Protein AF-A0A4U0X3N6-F1 (afdb_monomer_lite)

Radius of gyration: 25.49 Å; chains: 1; bounding box: 66×60×102 Å

pLDDT: mean 73.99, std 20.09, range [28.42, 95.12]

Structure (mmCIF, N/CA/C/O backbone):
data_AF-A0A4U0X3N6-F1
#
_entry.id   AF-A0A4U0X3N6-F1
#
loop_
_atom_site.group_PDB
_atom_site.id
_atom_site.type_symbol
_atom_site.label_atom_id
_atom_site.label_alt_id
_atom_site.label_comp_id
_atom_site.label_asym_id
_atom_site.label_entity_id
_atom_site.label_seq_id
_atom_site.pdbx_PDB_ins_code
_atom_site.Cartn_x
_atom_site.Cartn_y
_atom_site.Cartn_z
_atom_site.occupancy
_atom_site.B_iso_or_equiv
_atom_site.auth_seq_id
_atom_site.auth_comp_id
_atom_site.auth_asym_id
_atom_site.auth_atom_id
_atom_site.pdbx_PDB_model_num
ATOM 1 N N . VAL A 1 1 ? 9.187 38.771 52.326 1.00 34.91 1 VAL A N 1
ATOM 2 C CA . VAL A 1 1 ? 7.806 39.054 51.864 1.00 34.91 1 VAL A CA 1
ATOM 3 C C . VAL A 1 1 ? 7.772 38.928 50.343 1.00 34.91 1 VAL A C 1
ATOM 5 O O . VAL A 1 1 ? 8.379 39.780 49.722 1.00 34.91 1 VAL A O 1
ATOM 8 N N . ARG A 1 2 ? 7.076 37.890 49.817 1.00 32.31 2 ARG A N 1
ATOM 9 C CA . ARG A 1 2 ? 6.547 37.683 48.429 1.00 32.31 2 ARG A CA 1
ATOM 10 C C . ARG A 1 2 ? 7.574 37.675 47.269 1.00 32.31 2 ARG A C 1
ATOM 12 O O . ARG A 1 2 ? 8.427 38.536 47.241 1.00 32.31 2 ARG A O 1
ATOM 19 N N . ARG A 1 3 ? 7.551 36.842 46.219 1.00 30.27 3 ARG A N 1
ATOM 20 C CA . ARG A 1 3 ? 6.823 35.655 45.687 1.00 30.27 3 ARG A CA 1
ATOM 21 C C . ARG A 1 3 ? 7.758 35.132 44.560 1.00 30.27 3 ARG A C 1
ATOM 23 O O . ARG A 1 3 ? 8.337 35.952 43.865 1.00 30.27 3 ARG A O 1
ATOM 30 N N . ALA A 1 4 ? 8.128 33.854 44.502 1.00 39.28 4 ALA A N 1
ATOM 31 C CA . ALA A 1 4 ? 7.582 32.828 43.596 1.00 39.28 4 ALA A CA 1
ATOM 32 C C . ALA A 1 4 ? 7.191 33.284 42.167 1.00 39.28 4 ALA A C 1
ATOM 34 O O . ALA A 1 4 ? 6.158 33.926 41.995 1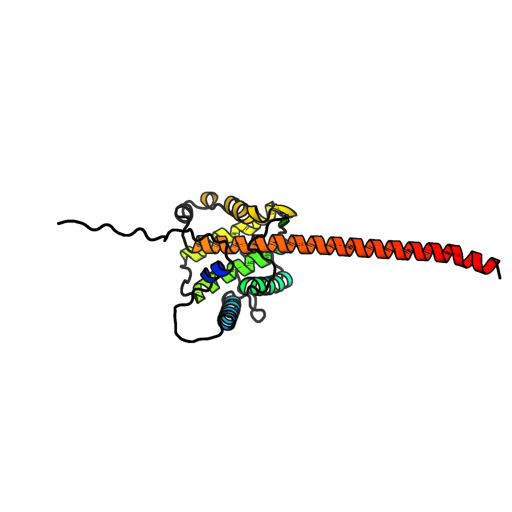.00 39.28 4 ALA A O 1
ATOM 35 N N . SER A 1 5 ? 7.968 32.828 41.179 1.00 34.88 5 SER A N 1
ATOM 36 C CA . SER A 1 5 ? 7.565 32.472 39.802 1.00 34.88 5 SER A CA 1
ATOM 37 C C . SER A 1 5 ? 8.713 31.614 39.234 1.00 34.88 5 SER A C 1
ATOM 39 O O . SER A 1 5 ? 9.813 32.129 39.059 1.00 34.88 5 SER A O 1
ATOM 41 N N . GLN A 1 6 ? 8.628 30.274 39.268 1.00 33.94 6 GLN A N 1
ATOM 42 C CA . GLN A 1 6 ? 8.038 29.422 38.211 1.00 33.94 6 GLN A CA 1
ATOM 43 C C . GLN A 1 6 ? 8.599 29.832 36.837 1.00 33.94 6 GLN A C 1
ATOM 45 O O . GLN A 1 6 ? 8.363 30.945 36.390 1.00 33.94 6 GLN A O 1
ATOM 50 N N . GLY A 1 7 ? 9.464 29.046 36.196 1.00 34.88 7 GLY A N 1
ATOM 51 C CA . GLY A 1 7 ? 9.190 27.665 35.803 1.00 34.88 7 GLY A CA 1
ATOM 52 C C . GLY A 1 7 ? 8.482 27.714 34.452 1.00 34.88 7 GLY A C 1
ATOM 53 O O . GLY A 1 7 ? 7.261 27.768 34.417 1.00 34.88 7 GLY A O 1
ATOM 54 N N . PHE A 1 8 ? 9.254 27.785 33.369 1.00 28.42 8 PHE A N 1
ATOM 55 C CA . PHE A 1 8 ? 8.771 27.506 32.020 1.00 28.42 8 PHE A CA 1
ATOM 56 C C . PHE A 1 8 ? 9.700 26.447 31.448 1.00 28.42 8 PHE A C 1
ATOM 58 O O . PHE A 1 8 ? 10.775 26.742 30.922 1.00 28.42 8 PHE A O 1
ATOM 65 N N . ASP A 1 9 ? 9.294 25.207 31.695 1.00 31.94 9 ASP A N 1
ATOM 66 C CA . ASP A 1 9 ? 9.860 24.020 31.092 1.00 31.94 9 ASP A CA 1
ATOM 67 C C . ASP A 1 9 ? 9.697 24.078 29.574 1.00 31.94 9 ASP A C 1
ATOM 69 O O . ASP A 1 9 ? 8.668 24.475 29.024 1.00 31.94 9 ASP A O 1
ATOM 73 N N . LEU A 1 10 ? 10.772 23.671 28.910 1.00 34.19 10 LEU A N 1
ATOM 74 C CA . LEU A 1 10 ? 10.862 23.382 27.489 1.00 34.19 10 LEU A CA 1
ATOM 75 C C . LEU A 1 10 ? 10.075 22.099 27.173 1.00 34.19 10 LEU A C 1
ATOM 77 O O . LEU A 1 10 ? 10.666 21.086 26.819 1.00 34.19 10 LEU A O 1
ATOM 81 N N . GLU A 1 11 ? 8.751 22.129 27.276 1.00 37.50 11 GLU A N 1
ATOM 82 C CA . GLU A 1 11 ? 7.886 21.032 26.824 1.00 37.50 11 GLU A CA 1
ATOM 83 C C . GLU A 1 11 ? 6.803 21.551 25.884 1.00 37.50 11 GLU A C 1
ATOM 85 O O . GLU A 1 11 ? 5.634 21.601 26.222 1.00 37.50 11 GLU A O 1
ATOM 90 N N . GLU A 1 12 ? 7.203 21.950 24.677 1.00 38.56 12 GLU A N 1
ATOM 91 C CA . GLU A 1 12 ? 6.303 22.009 23.518 1.00 38.56 12 GLU A CA 1
ATOM 92 C C . GLU A 1 12 ? 7.142 22.094 22.232 1.00 38.56 12 GLU A C 1
ATOM 94 O O . GLU A 1 12 ? 7.111 23.049 21.459 1.00 38.56 12 GLU A O 1
ATOM 99 N N . ARG A 1 13 ? 7.980 21.075 21.999 1.00 32.69 13 ARG A N 1
ATOM 100 C CA . ARG A 1 13 ? 8.433 20.782 20.635 1.00 32.69 13 ARG A CA 1
ATOM 101 C C . ARG A 1 13 ? 7.501 19.731 20.077 1.00 32.69 13 ARG A C 1
ATOM 103 O O . ARG A 1 13 ? 7.447 18.613 20.582 1.00 32.69 13 ARG A O 1
ATOM 110 N N . GLY A 1 14 ? 6.747 20.157 19.067 1.00 35.97 14 GLY A N 1
ATOM 111 C CA . GLY A 1 14 ? 5.786 19.346 18.350 1.00 35.97 14 GLY A CA 1
ATOM 112 C C . GLY A 1 14 ? 6.328 17.954 18.063 1.00 35.97 14 GLY A C 1
ATOM 113 O O . GLY A 1 14 ? 7.461 17.791 17.601 1.00 35.97 14 GLY A O 1
ATOM 114 N N . ARG A 1 15 ? 5.481 16.961 18.332 1.00 38.88 15 ARG A N 1
ATOM 115 C CA . ARG A 1 15 ? 5.603 15.610 17.791 1.00 38.88 15 ARG A CA 1
ATOM 116 C C . ARG A 1 15 ? 5.417 15.714 16.283 1.00 38.88 15 ARG A C 1
ATOM 118 O O . ARG A 1 15 ? 4.331 15.585 15.736 1.00 38.88 15 ARG A O 1
ATOM 125 N N . SER A 1 16 ? 6.495 16.125 15.642 1.00 36.38 16 SER A N 1
ATOM 126 C CA . SER A 1 16 ? 6.693 16.034 14.217 1.00 36.38 16 SER A CA 1
ATOM 127 C C . SER A 1 16 ? 6.787 14.548 13.905 1.00 36.38 16 SER A C 1
ATOM 129 O O . SER A 1 16 ? 7.708 13.918 14.408 1.00 36.38 16 SER A O 1
ATOM 131 N N . ASN A 1 17 ? 5.848 14.010 13.118 1.00 37.22 17 ASN A N 1
ATOM 132 C CA . ASN A 1 17 ? 5.772 12.607 12.671 1.00 37.22 17 ASN A CA 1
ATOM 133 C C . ASN A 1 17 ? 6.942 12.214 11.733 1.00 37.22 17 ASN A C 1
ATOM 135 O O . ASN A 1 17 ? 6.739 11.615 10.677 1.00 37.22 17 ASN A O 1
ATOM 139 N N . GLN A 1 18 ? 8.158 12.650 12.045 1.00 39.50 18 GLN A N 1
ATOM 140 C CA . GLN A 1 18 ? 9.319 12.691 11.157 1.00 39.50 18 GLN A CA 1
ATOM 141 C C . GLN A 1 18 ? 10.453 11.769 11.626 1.00 39.50 18 GLN A C 1
ATOM 143 O O . GLN A 1 18 ? 11.501 11.733 10.983 1.00 39.50 18 GLN A O 1
ATOM 148 N N . CYS A 1 19 ? 10.278 10.996 12.706 1.00 35.31 19 CYS A N 1
ATOM 149 C CA . CYS A 1 19 ? 11.292 10.047 13.167 1.00 35.31 19 CYS A CA 1
ATOM 150 C C . CYS A 1 19 ? 10.873 8.587 12.891 1.00 35.31 19 CYS A C 1
ATOM 152 O O . CYS A 1 19 ? 9.722 8.228 13.129 1.00 35.31 19 CYS A O 1
ATOM 154 N N . PRO A 1 20 ? 11.783 7.675 12.493 1.00 42.84 20 PRO A N 1
ATOM 155 C CA . PRO A 1 20 ? 11.516 6.228 12.492 1.00 42.84 20 PRO A CA 1
ATOM 156 C C . PRO A 1 20 ? 11.054 5.694 13.862 1.00 42.84 20 PRO A C 1
ATOM 158 O O . PRO A 1 20 ? 10.384 4.663 13.935 1.00 42.84 20 PRO A O 1
ATOM 161 N N . LEU A 1 21 ? 11.371 6.424 14.940 1.00 40.44 21 LEU A N 1
ATOM 162 C CA . LEU A 1 21 ? 10.879 6.186 16.297 1.00 40.44 21 LEU A CA 1
ATOM 163 C C . LEU A 1 21 ? 9.395 6.553 16.492 1.00 40.44 21 LEU A C 1
ATOM 165 O O . LEU A 1 21 ? 8.784 6.003 17.401 1.00 40.44 21 LEU A O 1
ATOM 169 N N . ASP A 1 22 ? 8.767 7.366 15.635 1.00 45.56 22 ASP A N 1
ATOM 170 C CA . ASP A 1 22 ? 7.319 7.657 15.697 1.00 45.56 22 ASP A CA 1
ATOM 171 C C . ASP A 1 22 ? 6.454 6.478 15.229 1.00 45.56 22 ASP A C 1
ATOM 173 O O . ASP A 1 22 ? 5.264 6.417 15.527 1.00 45.56 22 ASP A O 1
ATOM 177 N N . ARG A 1 23 ? 7.046 5.454 14.593 1.00 48.31 23 ARG A N 1
ATOM 178 C CA . ARG A 1 23 ? 6.356 4.169 14.358 1.00 48.31 23 ARG A CA 1
ATOM 179 C C . ARG A 1 23 ? 6.018 3.448 15.666 1.00 48.31 23 ARG A C 1
ATOM 181 O O . ARG A 1 23 ? 5.190 2.543 15.659 1.00 48.31 23 ARG A O 1
ATOM 188 N N . SER A 1 24 ? 6.633 3.841 16.787 1.00 47.03 24 SER A N 1
ATOM 189 C CA . SER A 1 24 ? 6.313 3.329 18.126 1.00 47.03 24 SER A CA 1
ATOM 190 C C . SER A 1 24 ? 4.888 3.647 18.582 1.00 47.03 24 SER A C 1
ATOM 192 O O . SER A 1 24 ? 4.375 2.944 19.451 1.00 47.03 24 SER A O 1
ATOM 194 N N . VAL A 1 25 ? 4.206 4.620 17.965 1.00 50.81 25 VAL A N 1
ATOM 195 C CA . VAL A 1 25 ? 2.785 4.899 18.235 1.00 50.81 25 VAL A CA 1
ATOM 196 C C . VAL A 1 25 ? 1.909 3.680 17.905 1.00 50.81 25 VAL A C 1
ATOM 198 O O . VAL A 1 25 ? 0.939 3.410 18.605 1.00 50.81 25 VAL A O 1
ATOM 201 N N . LEU A 1 26 ? 2.300 2.865 16.915 1.00 47.81 26 LEU A N 1
ATOM 202 C CA . LEU A 1 26 ? 1.640 1.589 16.593 1.00 47.81 26 LEU A CA 1
ATOM 203 C C . LEU A 1 26 ? 2.043 0.423 17.508 1.00 47.81 26 LEU A C 1
ATOM 205 O O . LEU A 1 26 ? 1.514 -0.675 17.360 1.00 47.81 26 LEU A O 1
ATOM 209 N N . PHE A 1 27 ? 3.016 0.621 18.395 1.00 51.75 27 PHE A N 1
ATOM 210 C CA . PHE A 1 27 ? 3.617 -0.423 19.230 1.00 51.75 27 PHE A CA 1
ATOM 211 C C . PHE A 1 27 ? 3.780 0.031 20.684 1.00 51.75 27 PHE A C 1
ATOM 213 O O . PHE A 1 27 ? 4.684 -0.436 21.381 1.00 51.75 27 PHE A O 1
ATOM 220 N N . SER A 1 28 ? 2.962 0.984 21.133 1.00 44.94 28 SER A N 1
ATOM 221 C CA . SER A 1 28 ? 3.024 1.493 22.500 1.00 44.94 28 SER A CA 1
ATOM 222 C C . SER A 1 28 ? 2.465 0.426 23.440 1.00 44.94 28 SER A C 1
ATOM 224 O O . SER A 1 28 ? 1.275 0.397 23.728 1.00 44.94 28 SER A O 1
ATOM 226 N N . LEU A 1 29 ? 3.332 -0.493 23.864 1.00 41.56 29 LEU A N 1
ATOM 227 C CA . LEU A 1 29 ? 3.013 -1.521 24.848 1.00 41.56 29 LEU A CA 1
ATOM 228 C C . LEU A 1 29 ? 2.823 -0.883 26.233 1.00 41.56 29 LEU A C 1
ATOM 230 O O . LEU A 1 29 ? 3.582 0.029 26.580 1.00 41.56 29 LEU A O 1
ATOM 234 N N . PRO A 1 30 ? 1.887 -1.375 27.064 1.00 39.38 30 PRO A N 1
ATOM 235 C CA . PRO A 1 30 ? 1.869 -1.027 28.474 1.00 39.38 30 PRO A CA 1
ATOM 236 C C . PRO A 1 30 ? 3.159 -1.519 29.135 1.00 39.38 30 PRO A C 1
ATOM 238 O O . PRO A 1 30 ? 3.622 -2.639 28.909 1.00 39.38 30 PRO A O 1
ATOM 241 N N . THR A 1 31 ? 3.748 -0.645 29.944 1.00 42.19 31 THR A N 1
ATOM 242 C CA . THR A 1 31 ? 4.978 -0.856 30.708 1.00 42.19 31 THR A CA 1
ATOM 243 C C . THR A 1 31 ? 4.811 -2.053 31.649 1.00 42.19 31 THR A C 1
ATOM 245 O O . THR A 1 31 ? 4.304 -1.910 32.758 1.00 42.19 31 THR A O 1
ATOM 248 N N . ALA A 1 32 ? 5.207 -3.245 31.208 1.00 37.84 32 ALA A N 1
ATOM 249 C CA . ALA A 1 32 ? 5.238 -4.441 32.040 1.00 37.84 32 ALA A CA 1
ATOM 250 C C . ALA A 1 32 ? 6.587 -5.156 31.900 1.00 37.84 32 ALA A C 1
ATOM 252 O O . ALA A 1 32 ? 7.158 -5.291 30.818 1.00 37.84 32 ALA A O 1
ATOM 253 N N . GLU A 1 33 ? 7.103 -5.548 33.056 1.00 40.66 33 GLU A N 1
ATOM 254 C CA . GLU A 1 33 ? 8.475 -5.924 33.370 1.00 40.66 33 GLU A CA 1
ATOM 255 C C . GLU A 1 33 ? 8.937 -7.216 32.668 1.00 40.66 33 GLU A C 1
ATOM 257 O O . GLU A 1 33 ? 8.539 -8.309 33.053 1.00 40.66 33 GLU A O 1
ATOM 262 N N . ALA A 1 34 ? 9.823 -7.105 31.671 1.00 40.00 34 ALA A N 1
ATOM 263 C CA . ALA A 1 34 ? 10.865 -8.091 31.329 1.00 40.00 34 ALA A CA 1
ATOM 264 C C . ALA A 1 34 ? 11.743 -7.553 30.177 1.00 40.00 34 ALA A C 1
ATOM 266 O O . ALA A 1 34 ? 11.203 -6.963 29.240 1.00 40.00 34 ALA A O 1
ATOM 267 N N . PRO A 1 35 ? 13.073 -7.792 30.152 1.00 42.19 35 PRO A N 1
ATOM 268 C CA . PRO A 1 35 ? 13.910 -7.432 29.012 1.00 42.19 35 PRO A CA 1
ATOM 269 C C . PRO A 1 35 ? 13.762 -8.504 27.920 1.00 42.19 35 PRO A C 1
ATOM 271 O O . PRO A 1 35 ? 14.674 -9.284 27.649 1.00 42.19 35 PRO A O 1
ATOM 274 N N . LEU A 1 36 ? 12.582 -8.591 27.307 1.00 41.97 36 LEU A N 1
ATOM 275 C CA . LEU A 1 36 ? 12.421 -9.302 26.043 1.00 41.97 36 LEU A CA 1
ATOM 276 C C . LEU A 1 36 ? 12.986 -8.412 24.936 1.00 41.97 36 LEU A C 1
ATOM 278 O O . LEU A 1 36 ? 12.713 -7.214 24.912 1.00 41.97 36 LEU A O 1
ATOM 282 N N . ASN A 1 37 ? 13.794 -8.988 24.036 1.00 49.78 37 ASN A N 1
ATOM 283 C CA . ASN A 1 37 ? 14.332 -8.262 22.885 1.00 49.78 37 ASN A CA 1
ATOM 284 C C . ASN A 1 37 ? 13.161 -7.556 22.161 1.00 49.78 37 ASN A C 1
ATOM 286 O O . ASN A 1 37 ? 12.277 -8.258 21.654 1.00 49.78 37 ASN A O 1
ATOM 290 N N . PRO A 1 38 ? 13.130 -6.209 22.118 1.00 57.59 38 PRO A N 1
ATOM 291 C CA . PRO A 1 38 ? 11.983 -5.442 21.630 1.00 57.59 38 PRO A CA 1
ATOM 292 C C . PRO A 1 38 ? 11.608 -5.796 20.184 1.00 57.59 38 PRO A C 1
ATOM 294 O O . PRO A 1 38 ? 10.443 -5.698 19.797 1.00 57.59 38 PRO A O 1
ATOM 297 N N . GLU A 1 39 ? 12.566 -6.291 19.397 1.00 56.97 39 GLU A N 1
ATOM 298 C CA . GLU A 1 39 ? 12.343 -6.755 18.028 1.00 56.97 39 GLU A CA 1
ATOM 299 C C . GLU A 1 39 ? 11.550 -8.064 17.959 1.00 56.97 39 GLU A C 1
ATOM 301 O O . GLU A 1 39 ? 10.669 -8.201 17.111 1.00 56.97 39 GLU A O 1
ATOM 306 N N . ARG A 1 40 ? 11.791 -9.010 18.881 1.00 59.69 40 ARG A N 1
ATOM 307 C CA . ARG A 1 40 ? 11.019 -10.265 18.942 1.00 59.69 40 ARG A CA 1
ATOM 308 C C . ARG A 1 40 ? 9.569 -10.000 19.332 1.00 59.69 40 ARG A C 1
ATOM 310 O O . ARG A 1 40 ? 8.670 -10.632 18.780 1.00 59.69 40 ARG A O 1
ATOM 317 N N . THR A 1 41 ? 9.339 -9.041 20.228 1.00 74.25 41 THR A N 1
ATOM 318 C CA . THR A 1 41 ? 7.989 -8.616 20.618 1.00 74.25 41 THR A CA 1
ATOM 319 C C . THR A 1 41 ? 7.269 -7.940 19.450 1.00 74.25 41 THR A C 1
ATOM 321 O O . THR A 1 41 ? 6.137 -8.303 19.139 1.00 74.25 41 THR A O 1
ATOM 324 N N . ARG A 1 42 ? 7.945 -7.040 18.718 1.00 76.81 42 ARG A N 1
ATOM 325 C CA . ARG A 1 42 ? 7.388 -6.401 17.512 1.00 76.81 42 ARG A CA 1
ATOM 326 C C . ARG A 1 42 ? 7.044 -7.421 16.426 1.00 76.81 42 ARG A C 1
ATOM 328 O O . ARG A 1 42 ? 5.960 -7.364 15.853 1.00 76.81 42 ARG A O 1
ATOM 335 N N . GLN A 1 43 ? 7.935 -8.375 16.163 1.00 84.69 43 GLN A N 1
ATOM 336 C CA . GLN A 1 43 ? 7.700 -9.416 15.165 1.00 84.69 43 GLN A CA 1
ATOM 337 C C . GLN A 1 43 ? 6.495 -10.291 15.510 1.00 84.69 43 GLN A C 1
ATOM 339 O O . GLN A 1 43 ? 5.671 -10.566 14.636 1.00 84.69 43 GLN A O 1
ATOM 344 N N . ALA A 1 44 ? 6.365 -10.693 16.776 1.00 86.38 44 ALA A N 1
ATOM 345 C CA . ALA A 1 44 ? 5.215 -11.460 17.240 1.00 86.38 44 ALA A CA 1
ATOM 346 C C . ALA A 1 44 ? 3.900 -10.678 17.077 1.00 86.38 44 ALA A C 1
ATOM 348 O O . ALA A 1 44 ? 2.929 -11.242 16.576 1.00 86.38 44 ALA A O 1
ATOM 349 N N . LEU A 1 45 ? 3.888 -9.382 17.416 1.00 86.31 45 LEU A N 1
ATOM 350 C CA . LEU A 1 45 ? 2.719 -8.510 17.252 1.00 86.31 45 LEU A CA 1
ATOM 351 C C . LEU A 1 45 ? 2.303 -8.365 15.787 1.00 86.31 45 LEU A C 1
ATOM 353 O O . LEU A 1 45 ? 1.129 -8.527 15.471 1.00 86.31 45 LEU A O 1
ATOM 357 N N . VAL A 1 46 ? 3.252 -8.117 14.878 1.00 89.19 46 VAL A N 1
ATOM 358 C CA . VAL A 1 46 ? 2.956 -7.987 13.440 1.00 89.19 46 VAL A CA 1
ATOM 359 C C . VAL A 1 46 ? 2.389 -9.292 12.880 1.00 89.19 46 VAL A C 1
ATOM 361 O O . VAL A 1 46 ? 1.384 -9.274 12.172 1.00 89.19 46 VAL A O 1
ATOM 364 N N . LEU A 1 47 ? 2.985 -10.439 13.222 1.00 90.81 47 LEU A N 1
ATOM 365 C CA . LEU A 1 47 ? 2.481 -11.746 12.786 1.00 90.81 47 LEU A CA 1
ATOM 366 C C . LEU A 1 47 ? 1.094 -12.054 13.357 1.00 90.81 47 LEU A C 1
ATOM 368 O O . LEU A 1 47 ? 0.257 -12.629 12.659 1.00 90.81 47 LEU A O 1
ATOM 372 N N . GLN A 1 48 ? 0.839 -11.666 14.606 1.00 90.38 48 GLN A N 1
ATOM 373 C CA . GLN A 1 48 ? -0.476 -11.820 15.211 1.00 90.38 48 GLN A CA 1
ATOM 374 C C . GLN A 1 48 ? -1.510 -10.926 14.523 1.00 90.38 48 GLN A C 1
ATOM 376 O O . GLN A 1 48 ? -2.564 -11.421 14.141 1.00 90.38 48 GLN A O 1
ATOM 381 N N . ALA A 1 49 ? -1.174 -9.663 14.254 1.00 91.44 49 ALA A N 1
ATOM 382 C CA . ALA A 1 49 ? -2.046 -8.742 13.533 1.00 91.44 49 ALA A CA 1
ATOM 383 C C . ALA A 1 49 ? -2.385 -9.243 12.123 1.00 91.44 49 ALA A C 1
ATOM 385 O O . ALA A 1 49 ? -3.531 -9.138 11.702 1.00 91.44 49 ALA A O 1
ATOM 386 N N . ILE A 1 50 ? -1.422 -9.833 11.401 1.00 92.12 50 ILE A N 1
ATOM 387 C CA . ILE A 1 50 ? -1.658 -10.453 10.083 1.00 92.12 50 ILE A CA 1
ATOM 388 C C . ILE A 1 50 ? -2.696 -11.577 10.183 1.00 92.12 50 ILE A C 1
ATOM 390 O O . ILE A 1 50 ? -3.578 -11.679 9.327 1.00 92.12 50 ILE A O 1
ATOM 394 N N . ARG A 1 51 ? -2.619 -12.409 11.228 1.00 91.06 51 ARG A N 1
ATOM 395 C CA . ARG A 1 51 ? -3.611 -13.464 11.476 1.00 91.06 51 ARG A CA 1
ATOM 396 C C . ARG A 1 51 ? -4.976 -12.890 11.839 1.00 91.06 51 ARG A C 1
ATOM 398 O O . ARG A 1 51 ? -5.962 -13.292 11.231 1.00 91.06 51 ARG A O 1
ATOM 405 N N . ASP A 1 52 ? -5.028 -11.930 12.757 1.00 90.44 52 ASP A N 1
ATOM 406 C CA . ASP A 1 52 ? -6.281 -11.319 13.222 1.00 90.44 52 ASP A CA 1
ATOM 407 C C . ASP A 1 52 ? -6.975 -10.507 12.116 1.00 90.44 52 ASP A C 1
ATOM 409 O O . ASP A 1 52 ? -8.202 -10.449 12.053 1.00 90.44 52 ASP A O 1
ATOM 413 N N . ALA A 1 53 ? -6.197 -9.946 11.187 1.00 90.75 53 ALA A N 1
ATOM 414 C CA . ALA A 1 53 ? -6.682 -9.291 9.976 1.00 90.75 53 ALA A CA 1
ATOM 415 C C . ALA A 1 53 ? -7.175 -10.275 8.894 1.00 90.75 53 ALA A C 1
ATOM 417 O O . ALA A 1 53 ? -7.653 -9.839 7.847 1.00 90.75 53 ALA A O 1
ATOM 418 N N . GLY A 1 54 ? -7.038 -11.592 9.099 1.00 90.19 54 GLY A N 1
ATOM 419 C CA . GLY A 1 54 ? -7.426 -12.612 8.119 1.00 90.19 54 GLY A CA 1
ATOM 420 C C . GLY A 1 54 ? -6.550 -12.628 6.861 1.00 90.19 54 GLY A C 1
ATOM 421 O O . GLY A 1 54 ? -7.004 -13.070 5.805 1.00 90.19 54 GLY A O 1
ATOM 422 N N . LEU A 1 55 ? -5.315 -12.121 6.963 1.00 90.31 55 LEU A N 1
ATOM 423 C CA . LEU A 1 55 ? -4.341 -12.002 5.869 1.00 90.31 55 LEU A CA 1
ATOM 424 C C . LEU A 1 55 ? -3.310 -13.140 5.855 1.00 90.31 55 LEU A C 1
ATOM 426 O O . LEU A 1 55 ? -2.426 -13.167 4.998 1.00 90.31 55 LEU A O 1
ATOM 430 N N . ALA A 1 56 ? -3.386 -14.058 6.816 1.00 83.06 56 ALA A N 1
ATOM 431 C CA . ALA A 1 56 ? -2.462 -15.174 6.912 1.00 83.06 56 ALA A CA 1
ATOM 432 C C . ALA A 1 56 ? -2.662 -16.175 5.763 1.00 83.06 56 ALA A C 1
ATOM 434 O O . ALA A 1 56 ? -3.785 -16.506 5.390 1.00 83.06 56 ALA A O 1
ATOM 435 N N . PHE A 1 57 ? -1.549 -16.670 5.216 1.00 70.44 57 PHE A N 1
ATOM 436 C CA . PHE A 1 57 ? -1.525 -17.582 4.065 1.00 70.44 57 PHE A CA 1
ATOM 437 C C . PHE A 1 57 ? -2.273 -18.901 4.289 1.00 70.44 57 PHE A C 1
ATOM 439 O O . PHE A 1 57 ? -2.715 -19.529 3.330 1.00 70.44 57 PHE A O 1
ATOM 446 N N . ASP A 1 58 ? -2.375 -19.334 5.541 1.00 66.25 58 ASP A N 1
ATOM 447 C CA . ASP A 1 58 ? -3.023 -20.570 5.966 1.00 66.25 58 ASP A CA 1
ATOM 448 C C . ASP A 1 58 ? -4.532 -20.411 6.209 1.00 66.25 58 ASP A C 1
ATOM 450 O O . ASP A 1 58 ? -5.209 -21.396 6.507 1.00 66.25 58 ASP A O 1
ATOM 454 N N . GLN A 1 59 ? -5.082 -19.202 6.049 1.00 60.16 59 GLN A N 1
ATOM 455 C CA . GLN A 1 59 ? -6.508 -18.939 6.201 1.00 60.16 59 GLN A CA 1
ATOM 456 C C . GLN A 1 59 ? -7.135 -18.509 4.868 1.00 60.16 59 GLN A C 1
ATOM 458 O O . GLN A 1 59 ? -6.574 -17.683 4.147 1.00 60.16 59 GLN A O 1
ATOM 463 N N . PRO A 1 60 ? -8.324 -19.030 4.512 1.00 55.34 60 PRO A N 1
ATOM 464 C CA . PRO A 1 60 ? -9.065 -18.504 3.373 1.00 55.34 60 PRO A CA 1
ATOM 465 C C . PRO A 1 60 ? -9.382 -17.027 3.643 1.00 55.34 60 PRO A C 1
ATOM 467 O O . PRO A 1 60 ? -9.921 -16.717 4.702 1.00 55.34 60 PRO A O 1
ATOM 470 N N . GLY A 1 61 ? -9.018 -16.134 2.715 1.00 61.25 61 GLY A N 1
ATOM 471 C CA . GLY A 1 61 ? -9.035 -14.676 2.891 1.00 61.25 61 GLY A CA 1
ATOM 472 C C . GLY A 1 61 ? -10.344 -14.130 3.469 1.00 61.25 61 GLY A C 1
ATOM 473 O O . GLY A 1 61 ? -11.312 -13.917 2.743 1.00 61.25 61 GLY A O 1
ATOM 474 N N . ARG A 1 62 ? -10.356 -13.884 4.783 1.00 78.19 62 ARG A N 1
ATOM 475 C CA . ARG A 1 62 ? -11.472 -13.294 5.548 1.00 78.19 62 ARG A CA 1
ATOM 476 C C . ARG A 1 62 ? -11.276 -11.792 5.766 1.00 78.19 62 ARG A C 1
ATOM 478 O O . ARG A 1 62 ? -11.710 -11.249 6.777 1.00 78.19 62 ARG A O 1
ATOM 485 N N . TYR A 1 63 ? -10.591 -11.135 4.842 1.00 88.69 63 TYR A N 1
ATOM 486 C CA . TYR A 1 63 ? -10.348 -9.700 4.894 1.00 88.69 63 TYR A CA 1
ATOM 487 C C . TYR A 1 63 ? -11.390 -8.950 4.061 1.00 88.69 63 TYR A C 1
ATOM 489 O O . TYR A 1 63 ? -11.978 -9.497 3.125 1.00 88.69 63 TYR A O 1
ATOM 497 N N . ASP A 1 64 ? -11.618 -7.681 4.387 1.00 91.69 64 ASP A N 1
ATOM 498 C CA . ASP A 1 64 ? -12.456 -6.818 3.561 1.00 91.69 64 ASP A CA 1
ATOM 499 C C . ASP A 1 64 ? -11.658 -6.302 2.363 1.00 91.69 64 ASP A C 1
ATOM 501 O O . ASP A 1 64 ? -10.559 -5.775 2.527 1.00 91.69 64 ASP A O 1
ATOM 505 N N . ALA A 1 65 ? -12.211 -6.450 1.160 1.00 91.19 65 ALA A N 1
ATOM 506 C CA . ALA A 1 65 ? -11.610 -5.942 -0.066 1.00 91.19 65 ALA A CA 1
ATOM 507 C C . ALA A 1 65 ? -11.861 -4.441 -0.278 1.00 91.19 65 ALA A C 1
ATOM 509 O O . ALA A 1 65 ? -11.215 -3.855 -1.138 1.00 91.19 65 ALA A O 1
ATOM 510 N N . PHE A 1 66 ? -12.790 -3.814 0.455 1.00 92.25 66 PHE A N 1
ATOM 511 C CA . PHE A 1 66 ? -13.119 -2.383 0.356 1.00 92.25 66 PHE A CA 1
ATOM 512 C C . PHE A 1 66 ? -13.434 -1.899 -1.072 1.00 92.25 66 PHE A C 1
ATOM 514 O O . PHE A 1 66 ? -13.130 -0.767 -1.438 1.00 92.25 66 PHE A O 1
ATOM 521 N N . GLY A 1 67 ? -14.021 -2.768 -1.900 1.00 90.12 67 GLY A N 1
ATOM 522 C CA . GLY A 1 67 ? -14.347 -2.456 -3.296 1.00 90.12 67 GLY A CA 1
ATOM 523 C C . GLY A 1 67 ? -13.164 -2.517 -4.271 1.00 90.12 67 GLY A C 1
ATOM 524 O O . GLY A 1 67 ? -13.330 -2.151 -5.430 1.00 90.12 67 GLY A O 1
ATOM 525 N N . PHE A 1 68 ? -11.986 -2.981 -3.843 1.00 91.81 68 PHE A N 1
ATOM 526 C CA . PHE A 1 68 ? -10.868 -3.258 -4.744 1.00 91.81 68 PHE A CA 1
ATOM 527 C C . PHE A 1 68 ? -11.014 -4.608 -5.446 1.00 91.81 68 PHE A C 1
ATOM 529 O O . PHE A 1 68 ? -11.420 -5.606 -4.846 1.00 91.81 68 PHE A O 1
ATOM 536 N N . GLU A 1 69 ? -10.567 -4.661 -6.698 1.00 90.44 69 GLU A N 1
ATOM 537 C CA . GLU A 1 69 ? -10.314 -5.917 -7.399 1.00 90.44 69 GLU A CA 1
ATOM 538 C C . GLU A 1 69 ? -8.908 -6.424 -7.061 1.00 90.44 69 GLU A C 1
ATOM 540 O O . GLU A 1 69 ? -7.913 -5.713 -7.217 1.00 90.44 69 GLU A O 1
ATOM 545 N N . LEU A 1 70 ? -8.817 -7.659 -6.563 1.00 89.75 70 LEU A N 1
ATOM 546 C CA . LEU A 1 70 ? -7.590 -8.196 -5.981 1.00 89.75 70 LEU A CA 1
ATOM 547 C C . LEU A 1 70 ? -7.236 -9.550 -6.577 1.00 89.75 70 LEU A C 1
ATOM 549 O O . LEU A 1 70 ? -8.092 -10.391 -6.837 1.00 89.75 70 LEU A O 1
ATOM 553 N N . THR A 1 71 ? -5.935 -9.787 -6.712 1.00 87.75 71 THR A N 1
ATOM 554 C CA . THR A 1 71 ? -5.399 -11.104 -7.056 1.00 87.75 71 THR A CA 1
ATOM 555 C C . THR A 1 71 ? -4.741 -11.725 -5.832 1.00 87.75 71 THR A C 1
ATOM 557 O O . THR A 1 71 ? -4.087 -11.032 -5.048 1.00 87.75 71 THR A O 1
ATOM 560 N N . THR A 1 72 ? -4.844 -13.047 -5.686 1.00 85.88 72 THR A N 1
ATOM 561 C CA . THR A 1 72 ? -4.193 -13.786 -4.591 1.00 85.88 72 THR A CA 1
ATOM 562 C C . THR A 1 72 ? -2.682 -13.552 -4.575 1.00 85.88 72 THR A C 1
ATOM 564 O O . THR A 1 72 ? -2.098 -13.317 -3.521 1.00 85.88 72 THR A O 1
ATOM 567 N N . ALA A 1 73 ? -2.047 -13.541 -5.752 1.00 86.56 73 ALA A N 1
ATOM 568 C CA . ALA A 1 73 ? -0.617 -13.270 -5.879 1.00 86.56 73 ALA A CA 1
ATOM 569 C C . ALA A 1 73 ? -0.251 -11.829 -5.477 1.00 86.56 73 ALA A C 1
ATOM 571 O O . ALA A 1 73 ? 0.783 -11.612 -4.843 1.00 86.56 73 ALA A O 1
ATOM 572 N N . GLY A 1 74 ? -1.092 -10.847 -5.822 1.00 88.25 74 GLY A N 1
ATOM 573 C CA . GLY A 1 74 ? -0.915 -9.457 -5.403 1.00 88.25 74 GLY A CA 1
ATOM 574 C C . GLY A 1 74 ? -1.000 -9.306 -3.886 1.00 88.25 74 GLY A C 1
ATOM 575 O O . GLY A 1 74 ? -0.122 -8.690 -3.289 1.00 88.25 74 GLY A O 1
ATOM 576 N N . MET A 1 75 ? -1.996 -9.938 -3.261 1.00 91.38 75 MET A N 1
ATOM 577 C CA . MET A 1 75 ? -2.167 -9.935 -1.804 1.00 91.38 75 MET A CA 1
ATOM 578 C C . MET A 1 75 ? -1.011 -10.620 -1.078 1.00 91.38 75 MET A C 1
ATOM 580 O O . MET A 1 75 ? -0.465 -10.048 -0.142 1.00 91.38 75 MET A O 1
ATOM 584 N N . ALA A 1 76 ? -0.569 -11.789 -1.547 1.00 88.88 76 ALA A N 1
ATOM 585 C CA . ALA A 1 76 ? 0.583 -12.495 -0.985 1.00 88.88 76 ALA A CA 1
ATOM 586 C C . ALA A 1 76 ? 1.844 -11.614 -0.937 1.00 88.88 76 ALA A C 1
ATOM 588 O O . ALA A 1 76 ? 2.531 -11.541 0.082 1.00 88.88 76 ALA A O 1
ATOM 589 N N . ARG A 1 77 ? 2.129 -10.907 -2.039 1.00 88.88 77 ARG A N 1
ATOM 590 C CA . ARG A 1 77 ? 3.257 -9.967 -2.118 1.00 88.88 77 ARG A CA 1
ATOM 591 C C . ARG A 1 77 ? 3.043 -8.749 -1.227 1.00 88.88 77 ARG A C 1
ATOM 593 O O . ARG A 1 77 ? 3.985 -8.314 -0.576 1.00 88.88 77 ARG A O 1
ATOM 600 N N . ALA A 1 78 ? 1.824 -8.215 -1.19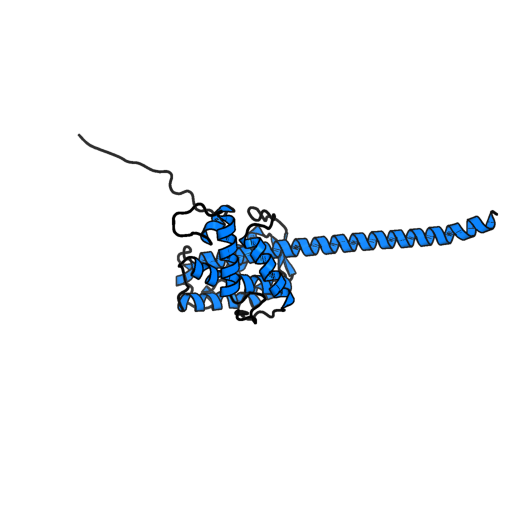0 1.00 91.38 78 ALA A N 1
ATOM 601 C CA . ALA A 1 78 ? 1.488 -7.067 -0.361 1.00 91.38 78 ALA A CA 1
ATOM 602 C C . ALA A 1 78 ? 1.663 -7.362 1.132 1.00 91.38 78 ALA A C 1
ATOM 604 O O . ALA A 1 78 ? 2.284 -6.566 1.824 1.00 91.38 78 ALA A O 1
ATOM 605 N N . VAL A 1 79 ? 1.195 -8.514 1.622 1.00 91.50 79 VAL A N 1
ATOM 606 C CA . VAL A 1 79 ? 1.342 -8.908 3.034 1.00 91.50 79 VAL A CA 1
ATOM 607 C C . VAL A 1 79 ? 2.816 -9.024 3.420 1.00 91.50 79 VAL A C 1
ATOM 609 O O . VAL A 1 79 ? 3.219 -8.464 4.436 1.00 91.50 79 VAL A O 1
ATOM 612 N N . LEU A 1 80 ? 3.638 -9.677 2.590 1.00 88.75 80 LEU A N 1
ATOM 613 C CA . LEU A 1 80 ? 5.079 -9.787 2.839 1.00 88.75 80 LEU A CA 1
ATOM 614 C C . LEU A 1 80 ? 5.763 -8.411 2.856 1.00 88.75 80 LEU A C 1
ATOM 616 O O . LEU A 1 80 ? 6.552 -8.116 3.749 1.00 88.75 80 LEU A O 1
ATOM 620 N N . ASN A 1 81 ? 5.430 -7.558 1.889 1.00 86.75 81 ASN A N 1
ATOM 621 C CA . ASN A 1 81 ? 5.996 -6.219 1.770 1.00 86.75 81 ASN A CA 1
ATOM 622 C C . ASN A 1 81 ? 5.597 -5.322 2.957 1.00 86.75 81 ASN A C 1
ATOM 624 O O . ASN A 1 81 ? 6.434 -4.620 3.512 1.00 86.75 81 ASN A O 1
ATOM 628 N N . LEU A 1 82 ? 4.349 -5.400 3.423 1.00 88.44 82 LEU A N 1
ATOM 629 C CA . LEU A 1 82 ? 3.912 -4.678 4.620 1.00 88.44 82 LEU A CA 1
ATOM 630 C C . LEU A 1 82 ? 4.533 -5.230 5.901 1.00 88.44 82 LEU A C 1
ATOM 632 O O . LEU A 1 82 ? 4.842 -4.462 6.807 1.00 88.44 82 LEU A O 1
ATOM 636 N N . GLN A 1 83 ? 4.751 -6.543 5.985 1.00 89.31 83 GLN A N 1
ATOM 637 C CA . GLN A 1 83 ? 5.495 -7.127 7.094 1.00 89.31 83 GLN A CA 1
ATOM 638 C C . GLN A 1 83 ? 6.916 -6.545 7.152 1.00 89.31 83 GLN A C 1
ATOM 640 O O . GLN A 1 83 ? 7.358 -6.144 8.225 1.00 89.31 83 GLN A O 1
ATOM 645 N N . GLN A 1 84 ? 7.611 -6.438 6.014 1.00 85.19 84 GLN A N 1
ATOM 646 C CA . GLN A 1 84 ? 8.938 -5.812 5.940 1.00 85.19 84 GLN A CA 1
ATOM 647 C C . GLN A 1 84 ? 8.898 -4.338 6.366 1.00 85.19 84 GLN A C 1
ATOM 649 O O . GLN A 1 84 ? 9.687 -3.929 7.222 1.00 85.19 84 GLN A O 1
ATOM 654 N N . TYR A 1 85 ? 7.917 -3.580 5.868 1.00 83.19 85 TYR A N 1
ATOM 655 C CA . TYR A 1 85 ? 7.693 -2.186 6.250 1.00 83.19 85 TYR A CA 1
ATOM 656 C C . TYR A 1 85 ? 7.487 -2.012 7.764 1.00 83.19 85 TYR A C 1
ATOM 658 O O . TYR A 1 85 ? 8.159 -1.196 8.400 1.00 83.19 85 TYR A O 1
ATOM 666 N N . LEU A 1 86 ? 6.579 -2.794 8.360 1.00 83.69 86 LEU A N 1
ATOM 667 C CA . LEU A 1 86 ? 6.217 -2.699 9.780 1.00 83.69 86 LEU A CA 1
ATOM 668 C C . LEU A 1 86 ? 7.355 -3.132 10.708 1.00 83.69 86 LEU A C 1
ATOM 670 O O . LEU A 1 86 ? 7.491 -2.598 11.809 1.00 83.69 86 LEU A O 1
ATOM 674 N N . LEU A 1 87 ? 8.186 -4.077 10.269 1.00 82.56 87 LEU A N 1
ATOM 675 C CA . LEU A 1 87 ? 9.377 -4.496 11.006 1.00 82.56 87 LEU A CA 1
ATOM 676 C C . LEU A 1 87 ? 10.557 -3.532 10.829 1.00 82.56 87 LEU A C 1
ATOM 678 O O . LEU A 1 87 ? 11.539 -3.662 11.554 1.00 82.56 87 LEU A O 1
ATOM 682 N N . GLY A 1 88 ? 10.453 -2.554 9.923 1.00 73.06 88 GLY A N 1
ATOM 683 C CA . GLY A 1 88 ? 11.549 -1.638 9.604 1.00 73.06 88 GLY A CA 1
ATOM 684 C C . GLY A 1 88 ? 12.705 -2.328 8.880 1.00 73.06 88 GLY A C 1
ATOM 685 O O . GLY A 1 88 ? 13.838 -1.884 9.001 1.00 73.06 88 GLY A O 1
ATOM 686 N N . LEU A 1 89 ? 12.423 -3.425 8.170 1.00 66.94 89 LEU A N 1
ATOM 687 C CA . LEU A 1 89 ? 13.418 -4.205 7.427 1.00 66.94 89 LEU A CA 1
ATOM 688 C C . LEU A 1 89 ? 13.680 -3.654 6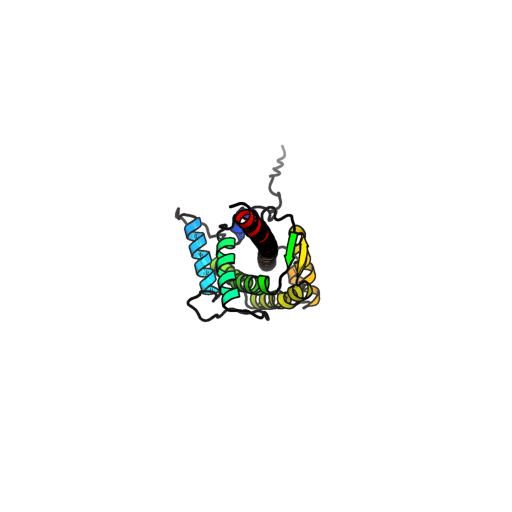.024 1.00 66.94 89 LEU A C 1
ATOM 690 O O . LEU A 1 89 ? 14.634 -4.073 5.377 1.00 66.94 89 LEU A O 1
ATOM 694 N N . ASP A 1 90 ? 12.836 -2.742 5.545 1.00 60.09 90 ASP A N 1
ATOM 695 C CA . ASP A 1 90 ? 13.108 -2.014 4.315 1.00 60.09 90 ASP A CA 1
ATOM 696 C C . ASP A 1 90 ? 14.053 -0.840 4.596 1.00 60.09 90 ASP A C 1
ATOM 698 O O . ASP A 1 90 ? 13.679 0.130 5.252 1.00 60.09 90 ASP A O 1
ATOM 702 N N . GLU A 1 91 ? 15.262 -0.920 4.032 1.00 48.91 91 GLU A N 1
ATOM 703 C CA . GLU A 1 91 ? 16.305 0.124 4.023 1.00 48.91 91 GLU A CA 1
ATOM 704 C C . GLU A 1 91 ? 15.931 1.351 3.173 1.00 48.91 91 GLU A C 1
ATOM 706 O O . GLU A 1 91 ? 16.745 2.253 2.974 1.00 48.91 91 GLU A O 1
ATOM 711 N N . THR A 1 92 ? 14.704 1.416 2.642 1.00 51.97 92 THR A N 1
ATOM 712 C CA . THR A 1 92 ? 14.222 2.681 2.090 1.00 51.97 92 THR A CA 1
ATOM 713 C C . THR A 1 92 ? 14.047 3.635 3.265 1.00 51.97 92 THR A C 1
ATOM 715 O O . THR A 1 92 ? 13.075 3.544 4.012 1.00 51.97 92 THR A O 1
ATOM 718 N N . ASP A 1 93 ? 15.018 4.531 3.452 1.00 45.06 93 ASP A N 1
ATOM 719 C CA . ASP A 1 93 ? 14.980 5.648 4.398 1.00 45.06 93 ASP A CA 1
ATOM 720 C C . ASP A 1 93 ? 13.815 6.592 4.039 1.00 45.06 93 ASP A C 1
ATOM 722 O O . ASP A 1 93 ? 13.960 7.664 3.455 1.00 45.06 93 ASP A O 1
ATOM 726 N N . ILE A 1 94 ? 12.595 6.177 4.380 1.00 48.03 94 ILE A N 1
ATOM 727 C CA . ILE A 1 94 ? 11.345 6.903 4.105 1.00 48.03 94 ILE A CA 1
ATOM 728 C C . ILE A 1 94 ? 11.251 8.178 4.940 1.00 48.03 94 ILE A C 1
ATOM 730 O O . ILE A 1 94 ? 10.445 9.053 4.631 1.00 48.03 94 ILE A O 1
ATOM 734 N N . ALA A 1 95 ? 12.107 8.322 5.958 1.00 42.78 95 ALA A N 1
ATOM 735 C CA . ALA A 1 95 ? 12.246 9.560 6.717 1.00 42.78 95 ALA A CA 1
ATOM 736 C C . ALA A 1 95 ? 12.546 10.769 5.804 1.00 42.78 95 ALA A C 1
ATOM 738 O O . ALA A 1 95 ? 12.269 11.901 6.193 1.00 42.78 95 ALA A O 1
ATOM 739 N N . GLN A 1 96 ? 13.036 10.537 4.577 1.00 44.19 96 GLN A N 1
ATOM 740 C CA . GLN A 1 96 ? 13.160 11.540 3.520 1.00 44.19 96 GLN A CA 1
ATOM 741 C C . GLN A 1 96 ? 12.876 10.942 2.133 1.00 44.19 96 GLN A C 1
ATOM 743 O O . GLN A 1 96 ? 13.698 11.064 1.225 1.00 44.19 96 GLN A O 1
ATOM 748 N N . ALA A 1 97 ? 11.711 10.318 1.929 1.00 52.44 97 ALA A N 1
ATOM 749 C CA . ALA A 1 97 ? 11.249 9.999 0.575 1.00 52.44 97 ALA A CA 1
ATOM 750 C C . ALA A 1 97 ? 10.880 11.295 -0.180 1.00 52.44 97 ALA A C 1
ATOM 752 O O . ALA A 1 97 ? 9.715 11.615 -0.379 1.00 52.44 97 ALA A O 1
ATOM 753 N N . SER A 1 98 ? 11.897 12.075 -0.534 1.00 59.91 98 SER A N 1
ATOM 754 C CA . SER A 1 98 ? 11.858 13.098 -1.568 1.00 59.91 98 SER A CA 1
ATOM 755 C C . SER A 1 98 ? 12.175 12.412 -2.889 1.00 59.91 98 SER A C 1
ATOM 757 O O . SER A 1 98 ? 13.077 11.570 -2.954 1.00 59.91 98 SER A O 1
ATOM 759 N N . GLY A 1 99 ? 11.432 12.750 -3.937 1.00 72.19 99 GLY A N 1
ATOM 760 C CA . GLY A 1 99 ? 11.689 12.233 -5.272 1.00 72.19 99 GLY A CA 1
ATOM 761 C C . GLY A 1 99 ? 10.470 11.617 -5.952 1.00 72.19 99 GLY A C 1
ATOM 762 O O . GLY A 1 99 ? 9.348 11.663 -5.436 1.00 72.19 99 GLY A O 1
ATOM 763 N N . PRO A 1 100 ? 10.684 11.073 -7.158 1.00 84.12 100 PRO A N 1
ATOM 764 C CA . PRO A 1 100 ? 9.603 10.620 -8.009 1.00 84.12 100 PRO A CA 1
ATOM 765 C C . PRO A 1 100 ? 8.918 9.390 -7.418 1.00 84.12 100 PRO A C 1
ATOM 767 O O . PRO A 1 100 ? 9.551 8.443 -6.949 1.00 84.12 100 PRO A O 1
ATOM 770 N N . SER A 1 101 ? 7.596 9.402 -7.482 1.00 89.31 101 SER A N 1
ATOM 771 C CA . SER A 1 101 ? 6.747 8.282 -7.113 1.00 89.31 101 SER A CA 1
ATOM 772 C C . SER A 1 101 ? 5.757 8.005 -8.233 1.00 89.31 101 SER A C 1
ATOM 774 O O . SER A 1 101 ? 5.404 8.900 -9.003 1.00 89.31 101 SER A O 1
ATOM 776 N N . LEU A 1 102 ? 5.322 6.752 -8.337 1.00 91.50 102 LEU A N 1
ATOM 777 C CA . LEU A 1 102 ? 4.354 6.324 -9.335 1.00 91.50 102 LEU A CA 1
ATOM 778 C C . LEU A 1 102 ? 3.100 5.809 -8.648 1.00 91.50 102 LEU A C 1
ATOM 780 O O . LEU A 1 102 ? 3.150 4.826 -7.903 1.00 91.50 102 LEU A O 1
ATOM 784 N N . ILE A 1 103 ? 1.961 6.416 -8.959 1.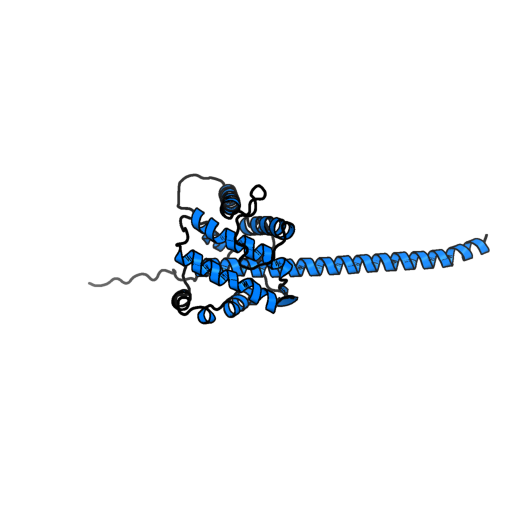00 92.19 103 ILE A N 1
ATOM 785 C CA . ILE A 1 103 ? 0.671 5.870 -8.558 1.00 92.19 103 ILE A CA 1
ATOM 786 C C . ILE A 1 103 ? 0.318 4.755 -9.541 1.00 92.19 103 ILE A C 1
ATOM 788 O O . ILE A 1 103 ? 0.059 5.008 -10.709 1.00 92.19 103 ILE A O 1
ATOM 792 N N . SER A 1 104 ? 0.294 3.502 -9.090 1.00 93.19 104 SER A N 1
ATOM 793 C CA . SER A 1 104 ? -0.149 2.371 -9.913 1.00 93.19 104 SER A CA 1
ATOM 794 C C . SER A 1 104 ? -1.250 1.610 -9.194 1.00 93.19 104 SER A C 1
ATOM 796 O O . SER A 1 104 ? -0.993 0.924 -8.208 1.00 93.19 104 SER A O 1
ATOM 798 N N . TYR A 1 105 ? -2.479 1.708 -9.697 1.00 92.75 105 TYR A N 1
ATOM 799 C CA . TYR A 1 105 ? -3.664 1.118 -9.075 1.00 92.75 105 TYR A CA 1
ATOM 800 C C . TYR A 1 105 ? -3.468 -0.372 -8.772 1.00 92.75 105 TYR A C 1
ATOM 802 O O . TYR A 1 105 ? -3.600 -0.792 -7.628 1.00 92.75 105 TYR A O 1
ATOM 810 N N . ASN A 1 106 ? -3.045 -1.158 -9.765 1.00 91.69 106 ASN A N 1
ATOM 811 C CA . ASN A 1 106 ? -2.860 -2.607 -9.615 1.00 91.69 106 ASN A CA 1
ATOM 812 C C . ASN A 1 106 ? -1.760 -2.974 -8.608 1.00 91.69 106 ASN A C 1
ATOM 814 O O . ASN A 1 106 ? -1.809 -4.031 -7.982 1.00 91.69 106 ASN A O 1
ATOM 818 N N . TYR A 1 107 ? -0.751 -2.115 -8.463 1.00 91.31 107 TYR A N 1
ATOM 819 C CA . TYR A 1 107 ? 0.328 -2.311 -7.501 1.00 91.31 107 TYR A CA 1
ATOM 820 C C . TYR A 1 107 ? -0.098 -1.911 -6.081 1.00 91.31 107 TYR A C 1
ATOM 822 O O . TYR A 1 107 ? 0.258 -2.578 -5.106 1.00 91.31 107 TYR A O 1
ATOM 830 N N . LEU A 1 108 ? -0.861 -0.825 -5.964 1.00 92.81 108 LEU A N 1
ATOM 831 C CA . LEU A 1 108 ? -1.255 -0.218 -4.697 1.00 92.81 108 LEU A CA 1
ATOM 832 C C . LEU A 1 108 ? -2.482 -0.884 -4.079 1.00 92.81 108 LEU A C 1
ATOM 834 O O . LEU A 1 108 ? -2.510 -1.035 -2.864 1.00 92.81 108 LEU A O 1
ATOM 838 N N . ALA A 1 109 ? -3.452 -1.328 -4.879 1.00 93.94 109 ALA A N 1
ATOM 839 C CA . ALA A 1 109 ? -4.696 -1.948 -4.422 1.00 93.94 109 ALA A CA 1
ATOM 840 C C . ALA A 1 109 ? -4.483 -3.040 -3.352 1.00 93.94 109 ALA A C 1
ATOM 842 O O . ALA A 1 109 ? -5.004 -2.888 -2.245 1.00 93.94 109 ALA A O 1
ATOM 843 N N . PRO A 1 110 ? -3.667 -4.091 -3.581 1.00 94.38 110 PRO A N 1
ATOM 844 C CA . PRO A 1 110 ? -3.467 -5.122 -2.564 1.00 94.38 110 PRO A CA 1
ATOM 845 C C . PRO A 1 110 ? -2.735 -4.612 -1.313 1.00 94.38 110 PRO A C 1
ATOM 847 O O . PRO A 1 110 ? -2.976 -5.111 -0.216 1.00 94.38 110 PRO A O 1
ATOM 850 N N . ARG A 1 111 ? -1.872 -3.595 -1.439 1.00 94.12 111 ARG A N 1
ATOM 851 C CA . ARG A 1 111 ? -1.141 -2.995 -0.307 1.00 94.12 111 ARG A CA 1
ATOM 852 C C . ARG A 1 111 ? -2.038 -2.105 0.544 1.00 94.12 111 ARG A C 1
ATOM 854 O O . ARG A 1 111 ? -2.000 -2.198 1.767 1.00 94.12 111 ARG A O 1
ATOM 861 N N . ALA A 1 112 ? -2.884 -1.303 -0.097 1.00 94.06 112 ALA A N 1
ATOM 862 C CA . ALA A 1 112 ? -3.894 -0.501 0.575 1.00 94.06 112 ALA A CA 1
ATOM 863 C C . ALA A 1 112 ? -4.873 -1.400 1.342 1.00 94.06 112 ALA A C 1
ATOM 865 O O . ALA A 1 112 ? -5.105 -1.168 2.524 1.00 94.06 112 ALA A O 1
ATOM 866 N N . VAL A 1 113 ? -5.373 -2.470 0.712 1.00 95.00 113 VAL A N 1
ATOM 867 C CA . VAL A 1 113 ? -6.294 -3.424 1.352 1.00 95.00 113 VAL A CA 1
ATOM 868 C C . VAL A 1 113 ? -5.645 -4.149 2.525 1.00 95.00 113 VAL A C 1
ATOM 870 O O . VAL A 1 113 ? -6.240 -4.229 3.601 1.00 95.00 113 VAL A O 1
ATOM 873 N N . ALA A 1 114 ? -4.429 -4.668 2.350 1.00 94.62 114 ALA A N 1
ATOM 874 C CA . ALA A 1 114 ? -3.742 -5.368 3.426 1.00 94.62 114 ALA A CA 1
ATOM 875 C C . ALA A 1 114 ? -3.486 -4.430 4.621 1.00 94.62 114 ALA A C 1
ATOM 877 O O . ALA A 1 114 ? -3.842 -4.773 5.747 1.00 94.62 114 ALA A O 1
ATOM 878 N N . MET A 1 115 ? -2.985 -3.211 4.391 1.00 94.50 115 MET A N 1
ATOM 879 C CA . MET A 1 115 ? -2.760 -2.252 5.478 1.00 94.50 115 MET A CA 1
ATOM 880 C C . MET A 1 115 ? -4.074 -1.797 6.131 1.00 94.50 115 MET A C 1
ATOM 882 O O . MET A 1 115 ? -4.149 -1.686 7.354 1.00 94.50 115 MET A O 1
ATOM 886 N N . ALA A 1 116 ? -5.137 -1.605 5.347 1.00 94.81 116 ALA A N 1
ATOM 887 C CA . ALA A 1 116 ? -6.440 -1.201 5.864 1.00 94.81 116 ALA A CA 1
ATOM 888 C C . ALA A 1 116 ? -7.106 -2.255 6.764 1.00 94.81 116 ALA A C 1
ATOM 890 O O . ALA A 1 116 ? -7.868 -1.893 7.660 1.00 94.81 116 ALA A O 1
ATOM 891 N N . ASN A 1 117 ? -6.812 -3.544 6.563 1.00 95.12 117 ASN A N 1
ATOM 892 C CA . ASN A 1 117 ? -7.233 -4.607 7.482 1.00 95.12 117 ASN A CA 1
ATOM 893 C C . ASN A 1 117 ? -6.269 -4.754 8.677 1.00 95.12 117 ASN A C 1
ATOM 895 O O . ASN A 1 117 ? -6.717 -5.053 9.783 1.00 95.12 117 ASN A O 1
ATOM 899 N N . LEU A 1 118 ? -4.966 -4.508 8.485 1.00 93.50 118 LEU A N 1
ATOM 900 C CA . LEU A 1 118 ? -3.960 -4.590 9.554 1.00 93.50 118 LEU A CA 1
ATOM 901 C C . LEU A 1 118 ? -4.127 -3.517 10.626 1.00 93.50 118 LEU A C 1
ATOM 903 O O . LEU A 1 118 ? -3.933 -3.812 11.799 1.00 93.50 118 LEU A O 1
ATOM 907 N N . ILE A 1 119 ? -4.479 -2.289 10.250 1.00 92.00 119 ILE A N 1
ATOM 908 C CA . ILE A 1 119 ? -4.565 -1.163 11.189 1.00 92.00 119 ILE A CA 1
ATOM 909 C C . ILE A 1 119 ? -5.564 -1.436 12.332 1.00 92.00 119 ILE A C 1
ATOM 911 O O . ILE A 1 119 ? -5.150 -1.369 13.489 1.00 92.00 119 ILE A O 1
ATOM 915 N N . PRO A 1 120 ? -6.832 -1.825 12.079 1.00 90.00 120 PRO A N 1
ATOM 916 C CA . PRO A 1 120 ? -7.755 -2.170 13.161 1.00 90.00 120 PRO A CA 1
ATOM 917 C C . PRO A 1 120 ? -7.303 -3.374 14.001 1.00 90.00 120 PRO A C 1
ATOM 919 O O . PRO A 1 120 ? -7.579 -3.413 15.200 1.00 90.00 120 PRO A O 1
ATOM 922 N N . ALA A 1 121 ? -6.615 -4.351 13.396 1.00 90.56 121 ALA A N 1
ATOM 923 C CA . ALA A 1 121 ? -6.071 -5.505 14.114 1.00 90.56 121 ALA A CA 1
ATOM 924 C C . ALA A 1 121 ? -4.932 -5.089 15.062 1.00 90.56 121 ALA A C 1
ATOM 926 O O . ALA A 1 121 ? -4.947 -5.439 16.240 1.00 90.56 121 ALA A O 1
ATOM 927 N N . LEU A 1 122 ? -3.996 -4.265 14.580 1.00 87.38 122 LEU A N 1
ATOM 928 C CA . LEU A 1 122 ? -2.934 -3.666 15.392 1.00 87.38 122 LEU A CA 1
ATOM 929 C C . LEU A 1 122 ? -3.511 -2.786 16.503 1.00 87.38 122 LEU A C 1
ATOM 931 O O . LEU A 1 122 ? -3.038 -2.849 17.632 1.00 87.38 122 LEU A O 1
ATOM 935 N N . ALA A 1 123 ? -4.547 -1.998 16.221 1.00 83.56 123 ALA A N 1
ATOM 936 C CA . ALA A 1 123 ? -5.213 -1.191 17.238 1.00 83.56 123 ALA A CA 1
ATOM 937 C C . ALA A 1 123 ? -5.802 -2.073 18.355 1.00 83.56 123 ALA A C 1
ATOM 939 O O . ALA A 1 123 ? -5.590 -1.793 19.531 1.00 83.56 123 ALA A O 1
ATOM 940 N N . GLY A 1 124 ? -6.458 -3.184 17.998 1.00 82.50 124 GLY A N 1
ATOM 941 C CA . GLY A 1 124 ? -6.976 -4.161 18.961 1.00 82.50 124 GLY A CA 1
ATOM 942 C C . GLY A 1 124 ? -5.894 -4.809 19.831 1.00 82.50 124 GLY A C 1
ATOM 943 O O . GLY A 1 124 ? -6.102 -4.955 21.030 1.00 82.50 124 GLY A O 1
ATOM 944 N N . LEU A 1 125 ? -4.735 -5.143 19.254 1.00 83.25 125 LEU A N 1
ATOM 945 C CA . LEU A 1 125 ? -3.595 -5.706 19.992 1.00 83.25 125 LEU A CA 1
ATOM 946 C C . LEU A 1 125 ? -2.885 -4.692 20.904 1.00 83.25 125 LEU A C 1
ATOM 948 O O . LEU A 1 125 ? -2.174 -5.103 21.814 1.00 83.25 125 LEU A O 1
ATOM 952 N N . ASN A 1 126 ? -3.078 -3.391 20.674 1.00 79.75 126 ASN A N 1
ATOM 953 C CA . ASN A 1 126 ? -2.571 -2.307 21.524 1.00 79.75 126 ASN A CA 1
ATOM 954 C C . ASN A 1 126 ? -3.658 -1.755 22.466 1.00 79.75 126 ASN A C 1
ATOM 956 O O . ASN A 1 126 ? -3.688 -0.556 22.743 1.00 79.75 126 ASN A O 1
ATOM 960 N N . ASP A 1 127 ? -4.605 -2.598 22.886 1.00 79.75 127 ASP A N 1
ATOM 961 C CA . ASP A 1 127 ? -5.693 -2.242 23.810 1.00 79.75 127 ASP A CA 1
ATOM 962 C C . ASP A 1 127 ? -6.564 -1.053 23.353 1.00 79.75 127 ASP A C 1
ATOM 964 O O . ASP A 1 127 ? -7.260 -0.413 24.144 1.00 79.75 127 ASP A O 1
ATOM 968 N N . ARG A 1 128 ? -6.586 -0.780 22.042 1.00 84.19 128 ARG A N 1
ATOM 969 C CA . ARG A 1 128 ? -7.410 0.251 21.399 1.00 84.19 128 ARG A CA 1
ATOM 970 C C . ARG A 1 128 ? -8.325 -0.371 20.334 1.00 84.19 128 ARG A C 1
ATOM 972 O O . ARG A 1 128 ? -8.216 -0.045 19.148 1.00 84.19 128 ARG A O 1
ATOM 979 N N . PRO A 1 129 ? -9.242 -1.284 20.701 1.00 83.31 129 PRO A N 1
ATOM 980 C CA . PRO A 1 129 ? -10.165 -1.857 19.735 1.00 83.31 129 PRO A CA 1
ATOM 981 C C . PRO A 1 129 ? -11.104 -0.782 19.181 1.00 83.31 129 PRO A C 1
ATOM 983 O O . PRO A 1 129 ? -11.603 0.076 19.909 1.00 83.31 129 PRO A O 1
ATOM 986 N N . TYR A 1 130 ? -11.384 -0.854 17.881 1.00 84.00 130 TYR A N 1
ATOM 987 C CA . TYR A 1 130 ? -12.336 0.057 17.251 1.00 84.00 130 TYR A CA 1
ATOM 988 C C . TYR A 1 130 ? -13.750 -0.183 17.776 1.00 84.00 130 TYR A C 1
ATOM 990 O O . TYR A 1 130 ? -14.231 -1.321 17.797 1.00 84.00 130 TYR A O 1
ATOM 998 N N . THR A 1 131 ? -14.460 0.899 18.083 1.00 85.88 131 THR A N 1
ATOM 999 C CA . THR A 1 131 ? -15.910 0.849 18.278 1.00 85.88 131 THR A CA 1
ATOM 1000 C C . THR A 1 131 ? -16.621 0.492 16.962 1.00 85.88 131 THR A C 1
ATOM 1002 O O . THR A 1 131 ? -16.058 0.666 15.872 1.00 85.88 131 THR A O 1
ATOM 1005 N N . PRO A 1 132 ? -17.884 0.029 17.007 1.00 87.19 132 PRO A N 1
ATOM 1006 C CA . PRO A 1 132 ? -18.661 -0.217 15.793 1.00 87.19 132 PRO A CA 1
ATOM 1007 C C . PRO A 1 132 ? -18.755 1.007 14.869 1.00 87.19 132 PRO A C 1
ATOM 1009 O O . PRO A 1 132 ? -18.631 0.862 13.653 1.00 87.19 132 PRO A O 1
ATOM 1012 N N . SER A 1 133 ? -18.902 2.212 15.433 1.00 82.00 133 SER A N 1
ATOM 1013 C CA . SER A 1 133 ? -18.943 3.461 14.664 1.00 82.00 133 SER A CA 1
ATOM 1014 C C . SER A 1 133 ? -17.598 3.790 14.016 1.00 82.00 133 SER A C 1
ATOM 1016 O O . SER A 1 133 ? -17.559 4.104 12.830 1.00 82.00 133 SER A O 1
ATOM 1018 N N . GLN A 1 134 ? -16.483 3.630 14.739 1.00 83.38 134 GLN A N 1
ATOM 1019 C CA . GLN A 1 134 ? -15.138 3.805 14.177 1.00 83.38 134 GLN A CA 1
ATOM 1020 C C . GLN A 1 134 ? -14.867 2.811 13.047 1.00 83.38 134 GLN A C 1
ATOM 1022 O O . GLN A 1 134 ? -14.308 3.180 12.019 1.00 83.38 134 GLN A O 1
ATOM 1027 N N . ARG A 1 135 ? -15.311 1.557 13.193 1.00 88.19 135 ARG A N 1
ATOM 1028 C CA . ARG A 1 135 ? -15.181 0.542 12.141 1.00 88.19 135 ARG A CA 1
ATOM 1029 C C . ARG A 1 135 ? -16.009 0.889 10.902 1.00 88.19 135 ARG A C 1
ATOM 1031 O O . ARG A 1 135 ? -15.522 0.696 9.791 1.00 88.19 135 ARG A O 1
ATOM 1038 N N . ALA A 1 136 ? -17.229 1.397 11.071 1.00 85.31 136 ALA A N 1
ATOM 1039 C CA . ALA A 1 136 ? -18.058 1.851 9.954 1.00 85.31 136 ALA A CA 1
ATOM 1040 C C . ALA A 1 136 ? -17.421 3.049 9.228 1.00 85.31 136 ALA A C 1
ATOM 1042 O O . ALA A 1 136 ? -17.286 3.015 8.004 1.00 85.31 136 ALA A O 1
ATOM 1043 N N . ALA A 1 137 ? -16.945 4.047 9.979 1.00 83.44 137 ALA A N 1
ATOM 1044 C CA . ALA A 1 137 ? -16.241 5.206 9.433 1.00 83.44 137 ALA A CA 1
ATOM 1045 C C . ALA A 1 137 ? -14.970 4.793 8.675 1.00 83.44 137 ALA A C 1
ATOM 1047 O O . ALA A 1 137 ? -14.777 5.188 7.527 1.00 83.44 137 ALA A O 1
ATOM 1048 N N . TRP A 1 138 ? -14.150 3.920 9.270 1.00 88.75 138 TRP A N 1
ATOM 1049 C CA . TRP A 1 138 ? -12.950 3.372 8.637 1.00 88.75 138 TRP A CA 1
ATOM 1050 C C . TRP A 1 138 ? -13.258 2.698 7.300 1.00 88.75 138 TRP A C 1
ATOM 1052 O O . TRP A 1 138 ? -12.655 3.035 6.283 1.00 88.75 138 TRP A O 1
ATOM 1062 N N . ARG A 1 139 ? -14.250 1.796 7.275 1.00 89.88 139 ARG A N 1
ATOM 1063 C CA . ARG A 1 139 ? -14.688 1.115 6.044 1.00 89.88 139 ARG A CA 1
ATOM 1064 C C . ARG A 1 139 ? -15.142 2.108 4.977 1.00 89.88 139 ARG A C 1
ATOM 1066 O O . ARG A 1 139 ? -14.798 1.926 3.814 1.00 89.88 139 ARG A O 1
ATOM 1073 N N . SER A 1 140 ? -15.884 3.147 5.362 1.00 86.25 140 SER A N 1
ATOM 1074 C CA . SER A 1 140 ? -16.361 4.177 4.432 1.00 86.25 140 SER A CA 1
ATOM 1075 C C . SER A 1 140 ? -15.207 4.981 3.828 1.00 86.25 140 SER A C 1
ATOM 1077 O O . SER A 1 140 ? -15.171 5.184 2.617 1.00 86.25 140 SER A O 1
ATOM 1079 N N . ILE A 1 141 ? -14.243 5.406 4.651 1.00 85.75 141 ILE A N 1
ATOM 1080 C CA . ILE A 1 141 ? -13.075 6.181 4.206 1.00 85.75 141 ILE A CA 1
ATOM 1081 C C . ILE A 1 141 ? -12.206 5.336 3.267 1.00 85.75 141 ILE A C 1
ATOM 1083 O O . ILE A 1 141 ? -11.881 5.763 2.159 1.00 85.75 141 ILE A O 1
ATOM 1087 N N . VAL A 1 142 ? -11.865 4.111 3.677 1.00 90.50 142 VAL A N 1
ATOM 1088 C CA . VAL A 1 142 ? -11.037 3.197 2.874 1.00 90.50 142 VAL A CA 1
ATOM 1089 C C . VAL A 1 142 ? -11.753 2.800 1.581 1.00 90.50 142 VAL A C 1
ATOM 1091 O O . VAL A 1 142 ? -11.114 2.729 0.534 1.00 90.50 142 VAL A O 1
ATOM 1094 N N . GLY A 1 143 ? -13.077 2.625 1.614 1.00 90.00 143 GLY A N 1
ATOM 1095 C CA . GLY A 1 143 ? -13.896 2.322 0.437 1.00 90.00 143 GLY A CA 1
ATOM 1096 C C . GLY A 1 143 ? -13.886 3.404 -0.650 1.00 90.00 143 GLY A C 1
ATOM 1097 O O . GLY A 1 143 ? -14.292 3.134 -1.776 1.00 90.00 143 GLY A O 1
ATOM 1098 N N . CYS A 1 144 ? -13.385 4.608 -0.357 1.00 87.44 144 CYS A N 1
ATOM 1099 C CA . CYS A 1 144 ? -13.208 5.675 -1.347 1.00 87.44 144 CYS A CA 1
ATOM 1100 C C . CYS A 1 144 ? -11.862 5.589 -2.087 1.00 87.44 144 CYS A C 1
ATOM 1102 O O . CYS A 1 144 ? -11.718 6.129 -3.187 1.00 87.44 144 CYS A O 1
ATOM 1104 N N . LEU A 1 145 ? -10.875 4.881 -1.524 1.00 90.19 145 LEU A N 1
ATOM 1105 C CA . LEU A 1 145 ? -9.546 4.736 -2.121 1.00 90.19 145 LEU A CA 1
ATOM 1106 C C . LEU A 1 145 ? -9.547 4.121 -3.529 1.00 90.19 145 LEU A C 1
ATOM 1108 O O . LEU A 1 145 ? -8.753 4.605 -4.336 1.00 90.19 145 LEU A O 1
ATOM 1112 N N . PRO A 1 146 ? -10.384 3.119 -3.881 1.00 91.94 146 PRO A N 1
ATOM 1113 C CA . PRO A 1 146 ? -10.405 2.583 -5.239 1.00 91.94 146 PRO A CA 1
ATOM 1114 C C . PRO A 1 146 ? -10.651 3.667 -6.292 1.00 91.94 146 PRO A C 1
ATOM 1116 O O . PRO A 1 146 ? -9.940 3.724 -7.293 1.00 91.94 146 PRO A O 1
ATOM 1119 N N . CYS A 1 147 ? -11.609 4.562 -6.040 1.00 89.19 147 CYS A N 1
ATOM 1120 C CA . CYS A 1 147 ? -11.924 5.662 -6.947 1.00 89.19 147 CYS A CA 1
ATOM 1121 C C . CYS A 1 147 ? -10.752 6.650 -7.033 1.00 89.19 147 CYS A C 1
ATOM 1123 O O . CYS A 1 147 ? -10.260 6.940 -8.123 1.00 89.19 147 CYS A O 1
ATOM 1125 N N . THR A 1 148 ? -10.234 7.093 -5.884 1.00 88.12 148 THR A N 1
ATOM 1126 C CA . THR A 1 148 ? -9.125 8.056 -5.818 1.00 88.12 148 THR A CA 1
ATOM 1127 C C . THR A 1 148 ? -7.852 7.538 -6.490 1.00 88.12 148 THR A C 1
ATOM 1129 O O . THR A 1 148 ? -7.206 8.270 -7.239 1.00 88.12 148 THR A O 1
ATOM 1132 N N . LEU A 1 149 ? -7.490 6.274 -6.254 1.00 90.50 149 LEU A N 1
ATOM 1133 C CA . LEU A 1 149 ? -6.332 5.640 -6.887 1.00 90.50 149 LEU A CA 1
ATOM 1134 C C . LEU A 1 149 ? -6.570 5.377 -8.376 1.00 90.50 149 LEU A C 1
ATOM 1136 O O . LEU A 1 149 ? -5.639 5.497 -9.168 1.00 90.50 149 LEU A O 1
ATOM 1140 N N . GLY A 1 150 ? -7.801 5.035 -8.766 1.00 89.69 150 GLY A N 1
ATOM 1141 C CA . GLY A 1 150 ? -8.173 4.810 -10.161 1.00 89.69 150 GLY A CA 1
ATOM 1142 C C . GLY A 1 150 ? -8.055 6.078 -11.006 1.00 89.69 150 GLY A C 1
ATOM 1143 O O . GLY A 1 150 ? -7.461 6.040 -12.081 1.00 89.69 150 GLY A O 1
ATOM 1144 N N . LEU A 1 151 ? -8.538 7.213 -10.490 1.00 89.00 151 LEU A N 1
ATOM 1145 C CA . LEU A 1 151 ? -8.466 8.520 -11.160 1.00 89.00 151 LEU A CA 1
ATOM 1146 C C . LEU A 1 151 ? -7.030 8.999 -11.404 1.00 89.00 151 LEU A C 1
ATOM 1148 O O . LEU A 1 151 ? -6.783 9.739 -12.351 1.00 89.00 151 LEU A O 1
ATOM 1152 N N . ARG A 1 152 ? -6.092 8.575 -10.554 1.00 88.31 152 ARG A N 1
ATOM 1153 C CA . ARG A 1 152 ? -4.680 8.985 -10.579 1.00 88.31 152 ARG A CA 1
ATOM 1154 C C . ARG A 1 152 ? -3.746 7.886 -11.075 1.00 88.31 152 ARG A C 1
ATOM 1156 O O . ARG A 1 152 ? -2.536 7.941 -10.876 1.00 88.31 152 ARG A O 1
ATOM 1163 N N . ASN A 1 153 ? -4.296 6.841 -11.685 1.00 92.88 153 ASN A N 1
ATOM 1164 C CA . ASN A 1 153 ? -3.504 5.702 -12.115 1.00 92.88 153 ASN A CA 1
ATOM 1165 C C . ASN A 1 153 ? -2.477 6.111 -13.188 1.00 92.88 153 ASN A C 1
ATOM 1167 O O . ASN A 1 153 ? -2.820 6.734 -14.189 1.00 92.88 153 ASN A O 1
ATOM 1171 N N . ASN A 1 154 ? -1.233 5.680 -12.999 1.00 92.19 154 ASN A N 1
ATOM 1172 C CA . ASN A 1 154 ? -0.032 6.033 -13.761 1.00 92.19 154 ASN A CA 1
ATOM 1173 C C . ASN A 1 154 ? 0.429 7.494 -13.641 1.00 92.19 154 ASN A C 1
ATOM 1175 O O . ASN A 1 154 ? 1.289 7.914 -14.414 1.00 92.19 154 ASN A O 1
ATOM 1179 N N . GLU A 1 155 ? -0.100 8.259 -12.686 1.00 92.12 155 GLU A N 1
ATOM 1180 C CA . GLU A 1 155 ? 0.387 9.607 -12.405 1.00 92.12 155 GLU A CA 1
ATOM 1181 C C . GLU A 1 155 ? 1.743 9.552 -11.687 1.00 92.12 155 GLU A C 1
ATOM 1183 O O . GLU A 1 155 ? 1.958 8.750 -10.769 1.00 92.12 155 GLU A O 1
ATOM 1188 N N . GLU A 1 156 ? 2.655 10.421 -12.117 1.00 91.25 156 GLU A N 1
ATOM 1189 C CA . GLU A 1 156 ? 3.948 10.636 -11.475 1.00 91.25 156 GLU A CA 1
ATOM 1190 C C . GLU A 1 156 ? 3.847 11.864 -10.582 1.00 91.25 156 GLU A C 1
ATOM 1192 O O . GLU A 1 156 ? 3.494 12.951 -11.040 1.00 91.25 156 GLU A O 1
ATOM 1197 N N . VAL A 1 157 ? 4.134 11.687 -9.299 1.00 87.19 157 VAL A N 1
ATOM 1198 C CA . VAL A 1 157 ? 3.978 12.741 -8.294 1.00 87.19 157 VAL A CA 1
ATOM 1199 C C . VAL A 1 157 ? 5.193 12.723 -7.379 1.00 87.19 157 VAL A C 1
ATOM 1201 O O . VAL A 1 157 ? 5.825 11.680 -7.193 1.00 87.19 157 VAL A O 1
ATOM 1204 N N . ASP A 1 158 ? 5.535 13.864 -6.791 1.00 85.31 158 ASP A N 1
ATOM 1205 C CA . ASP A 1 158 ? 6.525 13.889 -5.719 1.00 85.31 158 ASP A CA 1
ATOM 1206 C C . ASP A 1 158 ? 5.983 13.140 -4.489 1.00 85.31 158 ASP A C 1
ATOM 1208 O O . ASP A 1 158 ? 4.868 13.393 -4.018 1.00 85.31 158 ASP A O 1
ATOM 1212 N N . ALA A 1 159 ? 6.771 12.203 -3.967 1.00 80.12 159 ALA A N 1
ATOM 1213 C CA . ALA A 1 159 ? 6.401 11.412 -2.800 1.00 80.12 159 ALA A CA 1
ATOM 1214 C C . ALA A 1 159 ? 6.061 12.277 -1.570 1.00 80.12 159 ALA A C 1
ATOM 1216 O O . ALA A 1 159 ? 5.192 11.896 -0.781 1.00 80.12 159 ALA A O 1
ATOM 1217 N N . LEU A 1 160 ? 6.664 13.465 -1.438 1.00 81.00 160 LEU A N 1
ATOM 1218 C CA . LEU A 1 160 ? 6.442 14.385 -0.324 1.00 81.00 160 LEU A CA 1
ATOM 1219 C C . LEU A 1 160 ? 5.014 14.950 -0.299 1.00 81.00 160 LEU A C 1
ATOM 1221 O O . LEU A 1 160 ? 4.458 15.188 0.773 1.00 81.00 160 LEU A O 1
ATOM 1225 N N . VAL A 1 161 ? 4.398 15.155 -1.468 1.00 82.69 161 VAL A N 1
ATOM 1226 C CA . VAL A 1 161 ? 3.051 15.743 -1.565 1.00 82.69 161 VAL A CA 1
ATOM 1227 C C . VAL A 1 161 ? 1.945 14.690 -1.602 1.00 82.69 161 VAL A C 1
ATOM 1229 O O . VAL A 1 161 ? 0.769 15.037 -1.454 1.00 82.69 161 VAL A O 1
ATOM 1232 N N . LEU A 1 162 ? 2.285 13.407 -1.772 1.00 82.25 162 LEU A N 1
ATOM 1233 C CA . LEU A 1 162 ? 1.309 12.322 -1.900 1.00 82.25 162 LEU A CA 1
ATOM 1234 C C . LEU A 1 162 ? 0.364 12.195 -0.696 1.00 82.25 162 LEU A C 1
ATOM 1236 O O . LEU A 1 162 ? -0.848 12.183 -0.927 1.00 82.25 162 LEU A O 1
ATOM 1240 N N . PRO A 1 163 ? 0.834 12.137 0.571 1.00 80.31 163 PRO A N 1
ATOM 1241 C CA . PRO A 1 163 ? -0.075 11.986 1.707 1.00 80.31 163 PRO A CA 1
ATOM 1242 C C . PRO A 1 163 ? -1.086 13.132 1.795 1.00 80.31 163 PRO A C 1
ATOM 1244 O O . PRO A 1 163 ? -2.277 12.905 2.005 1.00 80.31 163 PRO A O 1
ATOM 1247 N N . HIS A 1 164 ? -0.630 14.366 1.562 1.00 77.69 164 HIS A N 1
ATOM 1248 C CA . HIS A 1 164 ? -1.496 15.542 1.565 1.00 77.69 164 HIS A CA 1
ATOM 1249 C C . HIS A 1 164 ? -2.502 15.510 0.406 1.00 77.69 164 HIS A C 1
ATOM 1251 O O . HIS A 1 164 ? -3.695 15.738 0.608 1.00 77.69 164 HIS A O 1
ATOM 1257 N N . THR A 1 165 ? -2.042 15.143 -0.791 1.00 79.44 165 THR A N 1
ATOM 1258 C CA . THR A 1 165 ? -2.881 15.031 -1.991 1.00 79.44 165 THR A CA 1
ATOM 1259 C C . THR A 1 165 ? -3.978 13.988 -1.799 1.00 79.44 165 THR A C 1
ATOM 1261 O O . THR A 1 165 ? -5.147 14.261 -2.069 1.00 79.44 165 THR A O 1
ATOM 1264 N N . PHE A 1 166 ? -3.640 12.802 -1.287 1.00 80.50 166 PHE A N 1
ATOM 1265 C CA . PHE A 1 166 ? -4.638 11.778 -0.993 1.00 80.50 166 PHE A CA 1
ATOM 1266 C C . PHE A 1 166 ? -5.612 12.224 0.087 1.00 80.50 166 PHE A C 1
ATOM 1268 O O . PHE A 1 166 ? -6.806 12.005 -0.074 1.00 80.50 166 PHE A O 1
ATOM 1275 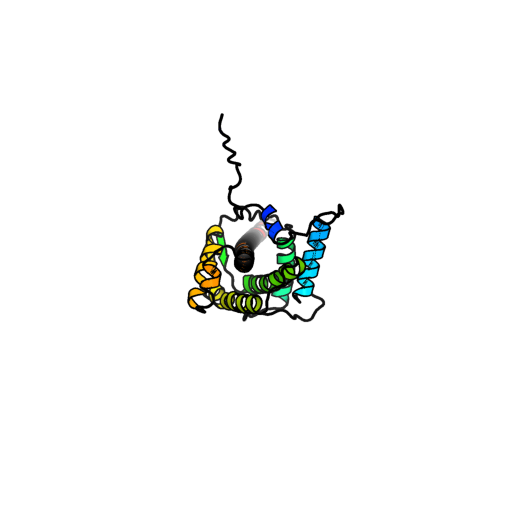N N . ARG A 1 167 ? -5.147 12.910 1.133 1.00 77.81 167 ARG A N 1
ATOM 1276 C CA . ARG A 1 167 ? -6.024 13.425 2.189 1.00 77.81 167 ARG A CA 1
ATOM 1277 C C . ARG A 1 167 ? -7.067 14.411 1.659 1.00 77.81 167 ARG A C 1
ATOM 1279 O O . ARG A 1 167 ? -8.222 14.319 2.056 1.00 77.81 167 ARG A O 1
ATOM 1286 N N . ILE A 1 168 ? -6.692 15.305 0.742 1.00 75.06 168 ILE A N 1
ATOM 1287 C CA . ILE A 1 168 ? -7.641 16.224 0.089 1.00 75.06 168 ILE A CA 1
ATOM 1288 C C . ILE A 1 168 ? -8.666 15.448 -0.746 1.00 75.06 168 ILE A C 1
ATOM 1290 O O . ILE A 1 168 ? -9.859 15.721 -0.664 1.00 75.06 168 ILE A O 1
ATOM 1294 N N . ASN A 1 169 ? -8.221 14.462 -1.527 1.00 74.56 169 ASN A N 1
ATOM 1295 C CA . ASN A 1 169 ? -9.116 13.693 -2.401 1.00 74.56 169 ASN A CA 1
ATOM 1296 C C . ASN A 1 169 ? -9.998 12.695 -1.633 1.00 74.56 169 ASN A C 1
ATOM 1298 O O . ASN A 1 169 ? -11.036 12.279 -2.132 1.00 74.56 169 ASN A O 1
ATOM 1302 N N . LEU A 1 170 ? -9.581 12.308 -0.428 1.00 73.62 170 LEU A N 1
ATOM 1303 C CA . LEU A 1 170 ? -10.354 11.492 0.503 1.00 73.62 170 LEU A CA 1
ATOM 1304 C C . LEU A 1 170 ? -11.210 12.342 1.444 1.00 73.62 170 LEU A C 1
ATOM 1306 O O . LEU A 1 170 ? -11.817 11.765 2.343 1.00 73.62 170 LEU A O 1
ATOM 1310 N N . ASN A 1 171 ? -11.241 13.675 1.271 1.00 61.16 171 ASN A N 1
ATOM 1311 C CA . ASN A 1 171 ? -11.918 14.579 2.193 1.00 61.16 171 ASN A CA 1
ATOM 1312 C C . ASN A 1 171 ? -13.389 14.161 2.369 1.00 61.16 171 ASN A C 1
ATOM 1314 O O . ASN A 1 171 ? -14.192 14.274 1.438 1.00 61.16 171 ASN A O 1
ATOM 1318 N N . PRO A 1 172 ? -13.764 13.707 3.566 1.00 49.03 172 PRO A N 1
ATOM 1319 C CA . PRO A 1 172 ? -15.089 13.174 3.811 1.00 49.03 172 PRO A CA 1
ATOM 1320 C C . PRO A 1 172 ? -16.132 14.232 4.176 1.00 49.03 172 PRO A C 1
ATOM 1322 O O . PRO A 1 172 ? -17.297 13.868 4.321 1.00 49.03 172 PRO A O 1
ATOM 1325 N N . ALA A 1 173 ? -15.771 15.522 4.186 1.00 43.75 173 ALA A N 1
ATOM 1326 C CA . ALA A 1 173 ? -16.739 16.622 4.114 1.00 43.75 173 ALA A CA 1
ATOM 1327 C C . ALA A 1 173 ? -17.667 16.497 2.883 1.00 43.75 173 ALA A C 1
ATOM 1329 O O . ALA A 1 173 ? -18.799 16.970 2.888 1.00 43.75 173 ALA A O 1
ATOM 1330 N N . ALA A 1 174 ? -17.210 15.816 1.824 1.00 44.62 174 ALA A N 1
ATOM 1331 C CA . ALA A 1 174 ? -18.021 15.505 0.649 1.00 44.62 174 ALA A CA 1
ATOM 1332 C C . ALA A 1 174 ? -18.891 14.240 0.802 1.00 44.62 174 ALA A C 1
ATOM 1334 O O . ALA A 1 174 ? -19.753 14.001 -0.041 1.00 44.62 174 ALA A O 1
ATOM 1335 N N . LEU A 1 175 ? -18.668 13.412 1.830 1.00 51.41 175 LEU A N 1
ATOM 1336 C CA . LEU A 1 175 ? -19.273 12.081 1.934 1.00 51.41 175 LEU A CA 1
ATOM 1337 C C . LEU A 1 175 ? -20.373 11.991 2.991 1.00 51.41 175 LEU A C 1
ATOM 1339 O O . LEU A 1 175 ? -21.406 11.412 2.681 1.00 51.41 175 LEU A O 1
ATOM 1343 N N . LEU A 1 176 ? -20.235 12.581 4.181 1.00 45.84 176 LEU A N 1
ATOM 1344 C CA . LEU A 1 176 ? -21.280 12.557 5.218 1.00 45.84 176 LEU A CA 1
ATOM 1345 C C . LEU A 1 176 ? -21.035 13.702 6.217 1.00 45.84 176 LEU A C 1
ATOM 1347 O O . LEU A 1 176 ? -19.945 13.791 6.776 1.00 45.84 176 LEU A O 1
ATOM 1351 N N . GLY A 1 177 ? -22.052 14.516 6.531 1.00 47.06 177 GLY A N 1
ATOM 1352 C CA . GLY A 1 177 ? -21.978 15.564 7.571 1.00 47.06 177 GLY A CA 1
ATOM 1353 C C . GLY A 1 177 ? -21.646 15.052 8.988 1.00 47.06 177 GLY A C 1
ATOM 1354 O O . GLY A 1 177 ? -21.425 15.839 9.901 1.00 47.06 177 GLY A O 1
ATOM 1355 N N . GLU A 1 178 ? -21.568 13.730 9.172 1.00 48.41 178 GLU A N 1
ATOM 1356 C CA . GLU A 1 178 ? -21.081 13.061 10.385 1.00 48.41 178 GLU A CA 1
ATOM 1357 C C . GLU A 1 178 ? -19.543 12.981 10.463 1.00 48.41 178 GLU A C 1
ATOM 1359 O O . GLU A 1 178 ? -18.995 12.761 11.542 1.00 48.41 178 GLU A O 1
ATOM 1364 N N . VAL A 1 179 ? -18.827 13.185 9.349 1.00 49.47 179 VAL A N 1
ATOM 1365 C CA . VAL A 1 179 ? -17.355 13.122 9.295 1.00 49.47 179 VAL A CA 1
ATOM 1366 C C . VAL A 1 179 ? -16.703 14.506 9.462 1.00 49.47 179 VAL A C 1
ATOM 1368 O O . VAL A 1 179 ? -15.508 14.613 9.734 1.00 49.47 179 VAL A O 1
ATOM 1371 N N . ASP A 1 180 ? -17.480 15.588 9.418 1.00 42.09 180 ASP A N 1
ATOM 1372 C CA . ASP A 1 180 ? -16.969 16.931 9.725 1.00 42.09 180 ASP A CA 1
ATOM 1373 C C . ASP A 1 180 ? -16.590 17.073 11.207 1.00 42.09 180 ASP A C 1
ATOM 1375 O O . ASP A 1 180 ? -15.524 17.597 11.527 1.00 42.09 180 ASP A O 1
ATOM 1379 N N . ALA A 1 181 ? -17.370 16.481 12.121 1.00 44.91 181 ALA A N 1
ATOM 1380 C CA . ALA A 1 181 ? -16.994 16.361 13.535 1.00 44.91 181 ALA A CA 1
ATOM 1381 C C . ALA A 1 181 ? -15.753 15.467 13.758 1.00 44.91 181 ALA A C 1
ATOM 1383 O O . ALA A 1 181 ? -15.131 15.512 14.814 1.00 44.91 181 ALA A O 1
ATOM 1384 N N . PHE A 1 182 ? -15.386 14.655 12.763 1.00 49.91 182 PHE A N 1
ATOM 1385 C CA . PHE A 1 182 ? -14.300 13.681 12.822 1.00 49.91 182 PHE A CA 1
ATOM 1386 C C . PHE A 1 182 ? -12.938 14.256 12.376 1.00 49.91 182 PHE A C 1
ATOM 1388 O O . PHE A 1 182 ? -11.904 13.808 12.872 1.00 49.91 182 PHE A O 1
ATOM 1395 N N . PHE A 1 183 ? -12.915 15.271 11.499 1.00 47.22 183 PHE A N 1
ATOM 1396 C CA . PHE A 1 183 ? -11.686 15.989 11.105 1.00 47.22 183 PHE A CA 1
ATOM 1397 C C . PHE A 1 183 ? -11.489 17.345 11.789 1.00 47.22 183 PHE A C 1
ATOM 1399 O O . PHE A 1 183 ? -10.373 17.864 11.731 1.00 47.22 183 PHE A O 1
ATOM 1406 N N . ALA A 1 184 ? -12.519 17.902 12.436 1.00 43.38 184 ALA A N 1
ATOM 1407 C CA . ALA A 1 184 ? -12.459 19.224 13.064 1.00 43.38 184 ALA A CA 1
ATOM 1408 C C . ALA A 1 184 ? -11.323 19.374 14.096 1.00 43.38 184 ALA A C 1
ATOM 1410 O O . ALA A 1 184 ? -10.731 20.447 14.180 1.00 43.38 184 ALA A O 1
ATOM 1411 N N . ASP A 1 185 ? -10.957 18.295 14.799 1.00 42.56 185 ASP A N 1
ATOM 1412 C CA . ASP A 1 185 ? -9.953 18.352 15.872 1.00 42.56 185 ASP A CA 1
ATOM 1413 C C . ASP A 1 185 ? -8.549 17.878 15.465 1.00 42.56 185 ASP A C 1
ATOM 1415 O O . ASP A 1 185 ? -7.610 18.030 16.244 1.00 42.56 185 ASP A O 1
ATOM 1419 N N . GLY A 1 1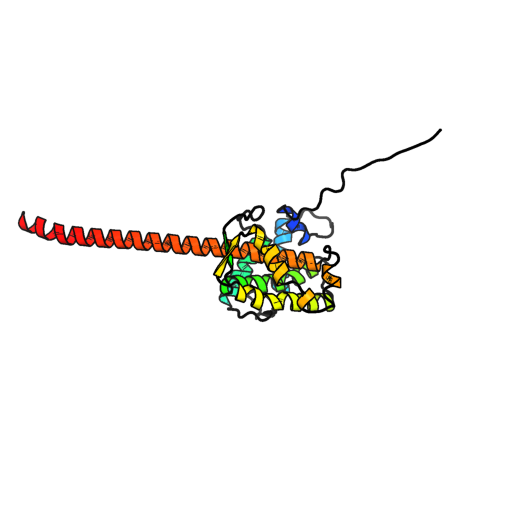86 ? -8.370 17.286 14.275 1.00 47.84 186 GLY A N 1
ATOM 1420 C CA . GLY A 1 186 ? -7.061 16.867 13.738 1.00 47.84 186 GLY A CA 1
ATOM 1421 C C . GLY A 1 186 ? -6.239 15.848 14.558 1.00 47.84 186 GLY A C 1
ATOM 1422 O O . GLY A 1 186 ? -5.247 15.350 14.036 1.00 47.84 186 GLY A O 1
ATOM 1423 N N . ASN A 1 187 ? -6.663 15.509 15.780 1.00 53.66 187 ASN A N 1
ATOM 1424 C CA . ASN A 1 187 ? -5.891 14.817 16.823 1.00 53.66 187 ASN A CA 1
ATOM 1425 C C . ASN A 1 187 ? -6.588 13.534 17.332 1.00 53.66 187 ASN A C 1
ATOM 1427 O O . ASN A 1 187 ? -6.502 13.186 18.510 1.00 53.66 187 ASN A O 1
ATOM 1431 N N . GLY A 1 188 ? -7.345 12.850 16.469 1.00 66.00 188 GLY A N 1
ATOM 1432 C CA . GLY A 1 188 ? -8.070 11.625 16.818 1.00 66.00 188 GLY A CA 1
ATOM 1433 C C . GLY A 1 188 ? -7.324 10.346 16.403 1.00 66.00 188 GLY A C 1
ATOM 1434 O O . GLY A 1 188 ? -6.741 10.326 15.319 1.00 66.00 188 GLY A O 1
ATOM 1435 N N . PRO A 1 189 ? -7.441 9.228 17.150 1.00 68.62 189 PRO A N 1
ATOM 1436 C CA . PRO A 1 189 ? -6.762 7.968 16.818 1.00 68.62 189 PRO A CA 1
ATOM 1437 C C . PRO A 1 189 ? -7.040 7.442 15.402 1.00 68.62 189 PRO A C 1
ATOM 1439 O O . PRO A 1 189 ? -6.179 6.821 14.792 1.00 68.62 189 PRO A O 1
ATOM 1442 N N . LEU A 1 190 ? -8.234 7.702 14.851 1.00 74.94 190 LEU A N 1
ATOM 1443 C CA . LEU A 1 190 ? -8.579 7.273 13.491 1.00 74.94 190 LEU A CA 1
ATOM 1444 C C . LEU A 1 190 ? -7.956 8.173 12.405 1.00 74.94 190 LEU A C 1
ATOM 1446 O O . LEU A 1 190 ? -7.735 7.721 11.283 1.00 74.94 190 LEU A O 1
ATOM 1450 N N . ALA A 1 191 ? -7.654 9.436 12.725 1.00 75.69 191 ALA A N 1
ATOM 1451 C CA . ALA A 1 191 ? -6.903 10.322 11.840 1.00 75.69 191 ALA A CA 1
ATOM 1452 C C . ALA A 1 191 ? -5.429 9.897 11.774 1.00 75.69 191 ALA A C 1
ATOM 1454 O O . ALA A 1 191 ? -4.855 9.878 10.686 1.00 75.69 191 ALA A O 1
ATOM 1455 N N . ASP A 1 192 ? -4.848 9.483 12.903 1.00 78.06 192 ASP A N 1
ATOM 1456 C CA . ASP A 1 192 ? -3.504 8.895 12.956 1.00 78.06 192 ASP A CA 1
ATOM 1457 C C . ASP A 1 192 ? -3.433 7.588 12.161 1.00 78.06 192 ASP A C 1
ATOM 1459 O O . ASP A 1 192 ? -2.543 7.406 11.331 1.00 78.06 192 ASP A O 1
ATOM 1463 N N . ASP A 1 193 ? -4.434 6.724 12.328 1.00 84.88 193 ASP A N 1
ATOM 1464 C CA . ASP A 1 193 ? -4.586 5.490 11.557 1.00 84.88 193 ASP A CA 1
ATOM 1465 C C . ASP A 1 193 ? -4.694 5.761 10.043 1.00 84.88 193 ASP A C 1
ATOM 1467 O O . ASP A 1 193 ? -4.051 5.091 9.229 1.00 84.88 193 ASP A O 1
ATOM 1471 N N . LEU A 1 194 ? -5.452 6.786 9.636 1.00 84.69 194 LEU A N 1
ATOM 1472 C CA . LEU A 1 194 ? -5.524 7.204 8.235 1.00 84.69 194 LEU A CA 1
ATOM 1473 C C . LEU A 1 194 ? -4.178 7.741 7.737 1.00 84.69 194 LEU A C 1
ATOM 1475 O O . LEU A 1 194 ? -3.739 7.367 6.650 1.00 84.69 194 LEU A O 1
ATOM 1479 N N . ASN A 1 195 ? -3.497 8.583 8.517 1.00 82.56 195 ASN A N 1
ATOM 1480 C CA . ASN A 1 195 ? -2.167 9.085 8.166 1.00 82.56 195 ASN A CA 1
ATOM 1481 C C . ASN A 1 195 ? -1.183 7.923 7.969 1.00 82.56 195 ASN A C 1
ATOM 1483 O O . ASN A 1 195 ? -0.398 7.939 7.022 1.00 82.56 195 ASN A O 1
ATOM 1487 N N . GLN A 1 196 ? -1.272 6.885 8.801 1.00 83.75 196 GLN A N 1
ATOM 1488 C CA . GLN A 1 196 ? -0.449 5.689 8.680 1.00 83.75 196 GLN A CA 1
ATOM 1489 C C . GLN A 1 196 ? -0.744 4.902 7.394 1.00 83.75 196 GLN A C 1
ATOM 1491 O O . GLN A 1 196 ? 0.188 4.460 6.716 1.00 83.75 196 GLN A O 1
ATOM 1496 N N . LEU A 1 197 ? -2.018 4.754 7.020 1.00 90.06 197 LEU A N 1
ATOM 1497 C CA . LEU A 1 197 ? -2.404 4.151 5.742 1.00 90.06 197 LEU A CA 1
ATOM 1498 C C . LEU A 1 197 ? -1.853 4.957 4.557 1.00 90.06 197 LEU A C 1
ATOM 1500 O O . LEU A 1 197 ? -1.273 4.386 3.632 1.00 90.06 197 LEU A O 1
ATOM 1504 N N . LEU A 1 198 ? -1.984 6.284 4.597 1.00 87.44 198 LEU A N 1
ATOM 1505 C CA . LEU A 1 198 ? -1.492 7.171 3.542 1.00 87.44 198 LEU A CA 1
ATOM 1506 C C . LEU A 1 198 ? 0.035 7.160 3.435 1.00 87.44 198 LEU A C 1
ATOM 1508 O O . LEU A 1 198 ? 0.562 7.169 2.323 1.00 87.44 198 LEU A O 1
ATOM 1512 N N . ALA A 1 199 ? 0.747 7.076 4.560 1.00 84.06 199 ALA A N 1
ATOM 1513 C CA . ALA A 1 199 ? 2.199 6.933 4.580 1.00 84.06 199 ALA A CA 1
ATOM 1514 C C . ALA A 1 199 ? 2.647 5.631 3.898 1.00 84.06 199 ALA A C 1
ATOM 1516 O O . ALA A 1 199 ? 3.594 5.635 3.112 1.00 84.06 199 ALA A O 1
ATOM 1517 N N . VAL A 1 200 ? 1.936 4.525 4.137 1.00 86.81 200 VAL A N 1
ATOM 1518 C CA . VAL A 1 200 ? 2.197 3.240 3.470 1.00 86.81 200 VAL A CA 1
ATOM 1519 C C . VAL A 1 200 ? 1.908 3.309 1.973 1.00 86.81 200 VAL A C 1
ATOM 1521 O O . VAL A 1 200 ? 2.678 2.769 1.176 1.00 86.81 200 VAL A O 1
ATOM 1524 N N . ILE A 1 201 ? 0.829 3.981 1.566 1.00 89.19 201 ILE A N 1
ATOM 1525 C CA . ILE A 1 201 ? 0.518 4.185 0.146 1.00 89.19 201 ILE A CA 1
ATOM 1526 C C . ILE A 1 201 ? 1.625 5.008 -0.519 1.00 89.19 201 ILE A C 1
ATOM 1528 O O . ILE A 1 201 ? 2.136 4.592 -1.555 1.00 89.19 201 ILE A O 1
ATOM 1532 N N . ALA A 1 202 ? 2.048 6.117 0.092 1.00 86.69 202 ALA A N 1
ATOM 1533 C CA . ALA A 1 202 ? 3.125 6.953 -0.435 1.00 86.69 202 ALA A CA 1
ATOM 1534 C C . ALA A 1 202 ? 4.444 6.177 -0.560 1.00 86.69 202 ALA A C 1
ATOM 1536 O O . ALA A 1 202 ? 5.074 6.191 -1.618 1.00 86.69 202 ALA A O 1
ATOM 1537 N N . TRP A 1 203 ? 4.811 5.413 0.472 1.00 85.44 203 TRP A N 1
ATOM 1538 C CA . TRP A 1 203 ? 5.957 4.507 0.416 1.00 85.44 203 TRP A CA 1
ATOM 1539 C C . TRP A 1 203 ? 5.838 3.484 -0.724 1.00 85.44 203 TRP A C 1
ATOM 1541 O O . TRP A 1 203 ? 6.783 3.264 -1.482 1.00 85.44 203 TRP A O 1
ATOM 1551 N N . SER A 1 204 ? 4.653 2.905 -0.903 1.00 88.75 204 SER A N 1
ATOM 1552 C CA . SER A 1 204 ? 4.397 1.941 -1.973 1.00 88.75 204 SER A CA 1
ATOM 1553 C C . SER A 1 204 ? 4.508 2.579 -3.363 1.00 88.75 204 SER A C 1
ATOM 1555 O O . SER A 1 204 ? 4.996 1.929 -4.286 1.00 88.75 204 SER A O 1
ATOM 1557 N N . CYS A 1 205 ? 4.110 3.845 -3.532 1.00 89.81 205 CYS A N 1
ATOM 1558 C CA . CYS A 1 205 ? 4.277 4.581 -4.791 1.00 89.81 205 CYS A CA 1
ATOM 1559 C C . CYS A 1 205 ? 5.757 4.775 -5.152 1.00 89.81 205 CYS A C 1
ATOM 1561 O O . CYS A 1 205 ? 6.131 4.668 -6.322 1.00 89.81 205 CYS A O 1
ATOM 1563 N N . VAL A 1 206 ? 6.612 5.023 -4.157 1.00 86.94 206 VAL A N 1
ATOM 1564 C CA . VAL A 1 206 ? 8.071 5.110 -4.341 1.00 86.94 206 VAL A CA 1
ATOM 1565 C C . VAL A 1 206 ? 8.643 3.753 -4.754 1.00 86.94 206 VAL A C 1
ATOM 1567 O O . VAL A 1 206 ? 9.379 3.662 -5.734 1.00 86.94 206 VAL A O 1
ATOM 1570 N N . GLY A 1 207 ? 8.241 2.671 -4.080 1.00 85.50 207 GLY A N 1
ATOM 1571 C CA . GLY A 1 207 ? 8.623 1.314 -4.490 1.00 85.50 207 GLY A CA 1
ATOM 1572 C C . GLY A 1 207 ? 8.188 0.990 -5.926 1.00 85.50 207 GLY A C 1
ATOM 1573 O O . GLY A 1 207 ? 8.963 0.441 -6.708 1.00 85.50 207 GLY A O 1
ATOM 1574 N N . CYS A 1 208 ? 6.979 1.410 -6.311 1.00 87.75 208 CYS A N 1
ATOM 1575 C CA . CYS A 1 208 ? 6.464 1.230 -7.667 1.00 87.75 208 CYS A CA 1
ATOM 1576 C C . CYS A 1 208 ? 7.314 1.959 -8.720 1.00 87.75 208 CYS A C 1
ATOM 1578 O O . CYS A 1 208 ? 7.589 1.406 -9.791 1.00 87.75 208 CYS A O 1
ATOM 1580 N N . TRP A 1 209 ? 7.764 3.176 -8.402 1.00 89.25 209 TRP A N 1
ATOM 1581 C CA . TRP A 1 209 ? 8.682 3.932 -9.248 1.00 89.25 209 TRP A CA 1
ATOM 1582 C C . TRP A 1 209 ? 9.993 3.175 -9.478 1.00 89.25 209 TRP A C 1
ATOM 1584 O O . TRP A 1 209 ? 10.380 2.948 -10.627 1.00 89.25 209 TRP A O 1
ATOM 1594 N N . PHE A 1 210 ? 10.643 2.721 -8.402 1.00 86.00 210 PHE A N 1
ATOM 1595 C CA . PHE A 1 210 ? 11.908 1.989 -8.495 1.00 86.00 210 PHE A CA 1
ATOM 1596 C C . PHE A 1 210 ? 11.778 0.690 -9.294 1.00 86.00 210 PHE A C 1
ATOM 1598 O O . PHE A 1 210 ? 12.613 0.412 -10.153 1.00 86.00 210 PHE A O 1
ATOM 1605 N N . GLU A 1 211 ? 10.697 -0.071 -9.105 1.00 85.75 211 GLU A N 1
ATOM 1606 C CA . GLU A 1 211 ? 10.445 -1.270 -9.912 1.00 85.75 211 GLU A CA 1
ATOM 1607 C C . GLU A 1 211 ? 10.265 -0.958 -11.405 1.00 85.75 211 GLU A C 1
ATOM 1609 O O . GLU A 1 211 ? 10.577 -1.790 -12.265 1.00 85.75 211 GLU A O 1
ATOM 1614 N N . ARG A 1 212 ? 9.708 0.209 -11.748 1.00 88.69 212 ARG A N 1
ATOM 1615 C CA . ARG A 1 212 ? 9.582 0.643 -13.144 1.00 88.69 212 ARG A CA 1
ATOM 1616 C C . ARG A 1 212 ? 10.944 1.019 -13.720 1.00 88.69 212 ARG A C 1
ATOM 1618 O O . ARG A 1 212 ? 11.285 0.531 -14.797 1.00 88.69 212 ARG A O 1
ATOM 1625 N N . GLU A 1 213 ? 11.718 1.820 -12.996 1.00 87.12 213 GLU A N 1
ATOM 1626 C CA . GLU A 1 213 ? 13.080 2.219 -13.372 1.00 87.12 213 GLU A CA 1
ATOM 1627 C C . GLU A 1 213 ? 13.990 1.006 -13.597 1.00 87.12 213 GLU A C 1
ATOM 1629 O O . GLU A 1 213 ? 14.644 0.887 -14.635 1.00 87.12 213 GLU A O 1
ATOM 1634 N N . ASP A 1 214 ? 13.980 0.042 -12.678 1.00 87.19 214 ASP A N 1
ATOM 1635 C CA . ASP A 1 214 ? 14.790 -1.169 -12.801 1.00 87.19 214 ASP A CA 1
ATOM 1636 C C . ASP A 1 214 ? 14.384 -2.022 -14.003 1.00 87.19 214 ASP A C 1
ATOM 1638 O O . ASP A 1 214 ? 15.245 -2.556 -14.710 1.00 87.19 214 ASP A O 1
ATOM 1642 N N . ARG A 1 215 ? 13.080 -2.128 -14.289 1.00 89.62 215 ARG A N 1
ATOM 1643 C CA . ARG A 1 215 ? 12.594 -2.815 -15.495 1.00 89.62 215 ARG A CA 1
ATOM 1644 C C . ARG A 1 215 ? 13.080 -2.123 -16.764 1.00 89.62 215 ARG A C 1
ATOM 1646 O O . ARG A 1 215 ? 13.568 -2.809 -17.662 1.00 89.62 215 ARG A O 1
ATOM 1653 N N . GLN A 1 216 ? 13.010 -0.795 -16.820 1.00 89.88 216 GLN A N 1
ATOM 1654 C CA . GLN A 1 216 ? 13.502 -0.026 -17.964 1.00 89.88 216 GLN A CA 1
ATOM 1655 C C . GLN A 1 216 ? 15.013 -0.200 -18.154 1.00 89.88 216 GLN A C 1
ATOM 1657 O O . GLN A 1 216 ? 15.468 -0.462 -19.268 1.00 89.88 216 GLN A O 1
ATOM 1662 N N . ARG A 1 217 ? 15.804 -0.152 -17.075 1.00 90.06 217 ARG A N 1
ATOM 1663 C CA . ARG A 1 217 ? 17.260 -0.374 -17.138 1.00 90.06 217 ARG A CA 1
ATOM 1664 C C . ARG A 1 217 ? 17.605 -1.769 -17.649 1.00 90.06 217 ARG A C 1
ATOM 1666 O O . ARG A 1 217 ? 18.467 -1.901 -18.518 1.00 90.06 217 ARG A O 1
ATOM 1673 N N . ARG A 1 218 ? 16.921 -2.807 -17.157 1.00 92.12 218 ARG A N 1
ATOM 1674 C CA . ARG A 1 218 ? 17.123 -4.194 -17.617 1.00 92.12 218 ARG A CA 1
ATOM 1675 C C . ARG A 1 218 ? 16.770 -4.361 -19.094 1.00 92.12 218 ARG A C 1
ATOM 1677 O O . ARG A 1 218 ? 17.517 -5.012 -19.817 1.00 92.12 218 ARG A O 1
ATOM 1684 N N . GLN A 1 219 ? 15.684 -3.740 -19.554 1.00 91.69 219 GLN A N 1
ATOM 1685 C CA . GLN A 1 219 ? 15.304 -3.745 -20.971 1.00 91.69 219 GLN A CA 1
ATOM 1686 C C . GLN A 1 219 ? 16.362 -3.060 -21.840 1.00 91.69 219 GLN A C 1
ATOM 1688 O O . GLN A 1 219 ? 16.833 -3.649 -22.809 1.00 91.69 219 GLN A O 1
ATOM 1693 N N . GLN A 1 220 ? 16.830 -1.874 -21.446 1.00 91.81 220 GLN A N 1
ATOM 1694 C CA . GLN A 1 220 ? 17.889 -1.167 -22.172 1.00 91.81 220 GLN A CA 1
ATOM 1695 C C . GLN A 1 220 ? 19.199 -1.968 -22.223 1.00 91.81 220 GLN A C 1
ATOM 1697 O O . GLN A 1 220 ? 19.889 -1.969 -23.243 1.00 91.81 220 GLN A O 1
ATOM 1702 N N . GLN A 1 221 ? 19.562 -2.659 -21.140 1.00 91.31 221 GLN A N 1
ATOM 1703 C CA . GLN A 1 221 ? 20.735 -3.535 -21.120 1.00 91.31 221 GLN A CA 1
ATOM 1704 C C . GLN A 1 221 ? 20.565 -4.734 -22.059 1.00 91.31 221 GLN A C 1
ATOM 1706 O O . GLN A 1 221 ? 21.485 -5.026 -22.824 1.00 91.31 221 GLN A O 1
ATOM 1711 N N . ALA A 1 222 ? 19.397 -5.380 -22.052 1.00 91.81 222 ALA A N 1
ATOM 1712 C CA . ALA A 1 222 ? 19.092 -6.487 -22.953 1.00 91.81 222 ALA A CA 1
ATOM 1713 C C . ALA A 1 222 ? 19.143 -6.049 -24.427 1.00 91.81 222 ALA A C 1
ATOM 1715 O O . ALA A 1 222 ? 19.786 -6.708 -25.243 1.00 91.81 222 ALA A O 1
ATOM 1716 N N . GLU A 1 223 ? 18.573 -4.889 -24.763 1.00 92.81 223 GLU A N 1
ATOM 1717 C CA . GLU A 1 223 ? 18.642 -4.330 -26.118 1.00 92.81 223 GLU A CA 1
ATOM 1718 C C . GLU A 1 223 ? 20.078 -4.023 -26.552 1.00 92.81 223 GLU A C 1
ATOM 1720 O O . GLU A 1 223 ? 20.465 -4.313 -27.685 1.00 92.81 223 GLU A O 1
ATOM 1725 N N . ARG A 1 224 ? 20.899 -3.454 -25.659 1.00 91.62 224 ARG A N 1
ATOM 1726 C CA . ARG A 1 224 ? 22.319 -3.193 -25.943 1.00 91.62 224 ARG A CA 1
ATOM 1727 C C . ARG A 1 224 ? 23.084 -4.489 -26.197 1.00 91.62 224 ARG A C 1
ATOM 1729 O O . ARG A 1 224 ? 23.862 -4.545 -27.148 1.00 91.62 224 ARG A O 1
ATOM 1736 N N . GLN A 1 225 ? 22.853 -5.520 -25.385 1.00 91.56 225 GLN A N 1
ATOM 1737 C CA . GLN A 1 225 ? 23.476 -6.834 -25.563 1.00 91.56 225 GLN A CA 1
ATOM 1738 C C . GLN A 1 225 ? 23.053 -7.480 -26.884 1.00 91.56 225 GLN A C 1
ATOM 1740 O O . GLN A 1 225 ? 23.901 -7.999 -27.608 1.00 91.56 225 GLN A O 1
ATOM 1745 N N . GLN A 1 226 ? 21.772 -7.387 -27.241 1.00 92.00 226 GLN A N 1
ATOM 1746 C CA . GLN A 1 226 ? 21.262 -7.930 -28.495 1.00 92.00 226 GLN A CA 1
ATOM 1747 C C . GLN A 1 226 ? 21.855 -7.207 -29.710 1.00 92.00 226 GLN A C 1
ATOM 1749 O O . GLN A 1 226 ? 22.387 -7.860 -30.604 1.00 92.00 226 GLN A O 1
ATOM 1754 N N . ARG A 1 227 ? 21.904 -5.867 -29.699 1.00 91.06 227 ARG A N 1
ATOM 1755 C CA . ARG A 1 227 ? 22.568 -5.092 -30.765 1.00 91.06 227 ARG A CA 1
ATOM 1756 C C . ARG A 1 227 ? 24.053 -5.435 -30.890 1.00 91.06 227 ARG A C 1
ATOM 1758 O O . ARG A 1 227 ? 24.566 -5.529 -32.001 1.00 91.06 227 ARG A O 1
ATOM 1765 N N . GLN A 1 228 ? 24.755 -5.639 -29.774 1.00 91.56 228 GLN A N 1
ATOM 1766 C CA . GLN A 1 228 ? 26.158 -6.066 -29.802 1.00 91.56 228 GLN A CA 1
ATOM 1767 C C . GLN A 1 228 ? 26.326 -7.481 -30.370 1.00 91.56 228 GLN A C 1
ATOM 1769 O O . GLN A 1 228 ? 27.267 -7.718 -31.129 1.00 91.56 228 GLN A O 1
ATOM 1774 N N . ALA A 1 229 ? 25.428 -8.409 -30.035 1.00 90.50 229 ALA A N 1
ATOM 1775 C CA . ALA A 1 229 ? 25.430 -9.761 -30.587 1.00 90.50 229 ALA A CA 1
ATOM 1776 C C . ALA A 1 229 ? 25.167 -9.754 -32.102 1.00 90.50 229 ALA A C 1
ATOM 1778 O O . ALA A 1 229 ? 25.873 -10.433 -32.849 1.00 90.50 229 ALA A O 1
ATOM 1779 N N . ASP A 1 230 ? 24.220 -8.939 -32.567 1.00 92.25 230 ASP A N 1
ATOM 1780 C CA . ASP A 1 230 ? 23.903 -8.805 -33.990 1.00 92.25 230 ASP A CA 1
ATOM 1781 C C . ASP A 1 230 ? 25.059 -8.168 -34.772 1.00 92.25 230 ASP A C 1
ATOM 1783 O O . ASP A 1 230 ? 25.445 -8.676 -35.825 1.00 92.25 230 ASP A O 1
ATOM 1787 N N . LEU A 1 231 ? 25.699 -7.124 -34.230 1.00 91.12 231 LEU A N 1
ATOM 1788 C CA . LEU A 1 231 ? 26.896 -6.529 -34.837 1.00 91.12 231 LEU A CA 1
ATOM 1789 C C . LEU A 1 231 ? 28.052 -7.530 -34.939 1.00 91.12 231 LEU A C 1
ATOM 1791 O O . LEU A 1 231 ? 28.710 -7.592 -35.977 1.00 91.12 231 LEU A O 1
ATOM 1795 N N . ARG A 1 232 ? 28.286 -8.346 -33.902 1.00 90.12 232 ARG A N 1
ATOM 1796 C CA . ARG A 1 232 ? 29.302 -9.413 -33.948 1.00 90.12 232 ARG A CA 1
ATOM 1797 C C . ARG A 1 232 ? 28.999 -10.432 -35.042 1.00 90.12 232 ARG A C 1
ATOM 1799 O O . ARG A 1 232 ? 29.894 -10.742 -35.820 1.00 90.12 232 ARG A O 1
ATOM 1806 N N . ARG A 1 233 ? 27.742 -10.872 -35.168 1.00 88.06 233 ARG A N 1
ATOM 1807 C CA . ARG A 1 233 ? 27.316 -11.791 -36.238 1.00 88.06 233 ARG A CA 1
ATOM 1808 C C . ARG A 1 233 ? 27.537 -11.207 -37.629 1.00 88.06 233 ARG A C 1
ATOM 1810 O O . ARG A 1 233 ? 28.004 -11.920 -38.511 1.00 88.06 233 ARG A O 1
ATOM 1817 N N . VAL A 1 234 ? 27.234 -9.924 -37.835 1.00 88.31 234 VAL A N 1
ATOM 1818 C CA . VAL A 1 234 ? 27.485 -9.247 -39.119 1.00 88.31 234 VAL A CA 1
ATOM 1819 C C . VAL A 1 234 ? 28.983 -9.191 -39.416 1.00 88.31 234 VAL A C 1
ATOM 1821 O O . VAL A 1 234 ? 29.397 -9.526 -40.524 1.00 88.31 234 VAL A O 1
ATOM 1824 N N . ILE A 1 235 ? 29.810 -8.823 -38.433 1.00 85.19 235 ILE A N 1
ATOM 1825 C CA . ILE A 1 235 ? 31.269 -8.778 -38.600 1.00 85.19 235 ILE A CA 1
ATOM 1826 C C . ILE A 1 235 ? 31.822 -10.170 -38.932 1.00 85.19 235 ILE A C 1
ATOM 1828 O O . ILE A 1 235 ? 32.599 -10.299 -39.878 1.00 85.19 235 ILE A O 1
ATOM 1832 N N . GLU A 1 236 ? 31.409 -11.213 -38.211 1.00 82.38 236 GLU A N 1
ATOM 1833 C CA . GLU A 1 236 ? 31.800 -12.605 -38.477 1.00 82.38 236 GLU A CA 1
ATOM 1834 C C . GLU A 1 236 ? 31.362 -13.050 -39.879 1.00 82.38 236 GLU A C 1
ATOM 1836 O O . GLU A 1 236 ? 32.169 -13.577 -40.645 1.00 82.38 236 GLU A O 1
ATOM 1841 N N . ALA A 1 237 ? 30.120 -12.764 -40.273 1.00 80.06 237 ALA A N 1
ATOM 1842 C CA . ALA A 1 237 ? 29.604 -13.098 -41.599 1.00 80.06 237 ALA A CA 1
ATOM 1843 C C . ALA A 1 237 ? 30.379 -12.407 -42.736 1.00 80.06 237 ALA A C 1
ATOM 1845 O O . ALA A 1 237 ? 30.551 -12.996 -43.801 1.00 80.06 237 ALA A O 1
ATOM 1846 N N . VAL A 1 238 ? 30.885 -11.189 -42.514 1.00 79.12 238 VAL A N 1
ATOM 1847 C CA . VAL A 1 238 ? 31.693 -10.445 -43.497 1.00 79.12 238 VAL A CA 1
ATOM 1848 C C . VAL A 1 238 ? 33.163 -10.883 -43.503 1.00 79.12 238 VAL A C 1
ATOM 1850 O O . VAL A 1 238 ? 33.791 -10.918 -44.559 1.00 79.12 238 VAL A O 1
ATOM 1853 N N . THR A 1 239 ? 33.737 -11.240 -42.352 1.00 73.50 239 THR A N 1
ATOM 1854 C CA . THR A 1 239 ? 35.169 -11.587 -42.226 1.00 73.50 239 THR A CA 1
ATOM 1855 C C . THR A 1 239 ? 35.480 -13.046 -42.569 1.00 73.50 239 THR A C 1
ATOM 1857 O O . THR A 1 239 ? 36.549 -13.328 -43.117 1.00 73.50 239 THR A O 1
ATOM 1860 N N . THR A 1 240 ? 34.543 -13.971 -42.340 1.00 67.38 240 THR A N 1
ATOM 1861 C CA . THR A 1 240 ? 34.722 -15.411 -42.619 1.00 67.38 240 THR A CA 1
ATOM 1862 C C . THR A 1 240 ? 34.985 -15.733 -44.106 1.00 67.38 240 THR A C 1
ATOM 1864 O O . THR A 1 240 ? 35.887 -16.524 -44.393 1.00 67.38 240 THR A O 1
ATOM 1867 N N . PRO A 1 241 ? 34.282 -15.131 -45.089 1.00 61.81 241 PRO A N 1
ATOM 1868 C CA . PRO A 1 241 ? 34.568 -15.345 -46.510 1.00 61.81 241 PRO A CA 1
ATOM 1869 C C . PRO A 1 241 ? 35.911 -14.742 -46.945 1.00 61.81 241 PRO A C 1
ATOM 1871 O O . PRO A 1 241 ? 36.604 -15.322 -47.777 1.00 61.81 241 PRO A O 1
ATOM 1874 N N . ILE A 1 242 ? 36.308 -13.603 -46.364 1.00 59.47 242 ILE A N 1
ATOM 1875 C CA . ILE A 1 242 ? 37.565 -12.911 -46.699 1.00 59.47 242 ILE A CA 1
ATOM 1876 C C . ILE A 1 242 ? 38.779 -13.760 -46.301 1.00 59.47 242 ILE A C 1
ATOM 1878 O O . ILE A 1 242 ? 39.767 -13.806 -47.032 1.00 59.47 242 ILE A O 1
ATOM 1882 N N . GLN A 1 243 ? 38.707 -14.464 -45.170 1.00 57.03 243 GLN A N 1
ATOM 1883 C CA . GLN A 1 243 ? 39.775 -15.367 -44.738 1.00 57.03 243 GLN A CA 1
ATOM 1884 C C . GLN A 1 243 ? 39.863 -16.636 -45.600 1.00 57.03 243 GLN A C 1
ATOM 1886 O O . GLN A 1 243 ? 40.967 -17.103 -45.859 1.00 57.03 243 GLN A O 1
ATOM 1891 N N . ARG A 1 244 ? 38.737 -17.149 -46.119 1.00 58.09 244 ARG A N 1
ATOM 1892 C CA . ARG A 1 244 ? 38.725 -18.301 -47.044 1.00 58.09 244 ARG A CA 1
ATOM 1893 C C . ARG A 1 244 ? 39.275 -17.999 -48.440 1.00 58.09 244 ARG A C 1
ATOM 1895 O O . ARG A 1 244 ? 39.626 -18.932 -49.142 1.00 58.09 244 ARG A O 1
ATOM 1902 N N . LEU A 1 245 ? 39.332 -16.732 -48.848 1.00 57.88 245 LEU A N 1
ATOM 1903 C CA . LEU A 1 245 ? 39.911 -16.314 -50.135 1.00 57.88 245 LEU A CA 1
ATOM 1904 C C . LEU A 1 245 ? 41.418 -16.014 -50.053 1.00 57.88 245 LEU A C 1
ATOM 1906 O O . LEU A 1 245 ? 42.038 -15.728 -51.074 1.00 57.88 245 LEU A O 1
ATOM 1910 N N . ARG A 1 246 ? 42.004 -16.026 -48.847 1.00 54.84 246 ARG A N 1
ATOM 1911 C CA . ARG A 1 246 ? 43.430 -15.744 -48.602 1.00 54.84 246 ARG A CA 1
ATOM 1912 C C . ARG A 1 246 ? 44.267 -16.977 -48.234 1.00 54.84 246 ARG A C 1
ATOM 1914 O O . ARG A 1 246 ? 45.478 -16.822 -48.096 1.00 54.84 246 ARG A O 1
ATOM 1921 N N . GLY A 1 247 ? 43.647 -18.141 -48.045 1.00 50.38 247 GLY A N 1
ATOM 1922 C CA . GLY A 1 247 ? 44.321 -19.433 -47.864 1.00 50.38 247 GLY A CA 1
ATOM 1923 C C . GLY A 1 247 ? 44.140 -20.297 -49.097 1.00 50.38 247 GLY A C 1
ATOM 1924 O O . GLY A 1 247 ? 45.090 -21.038 -49.417 1.00 50.38 247 GLY A O 1
#

Sequence (247 aa):
VRRASQGFDLEERGRSNQCPLDRSVLFSLPTAEAPLNPERTRQALVLQAIRDAGLAFDQPGRYDAFGFELTTAGMARAVLNLQQYLLGLDETDIAQASGPSLISYNYLAPRAVAMANLIPALAGLNDRPYTPSQRAAWRSIVGCLPCTLGLRNNEEVDALVLPHTFRINLNPAALLGEVDAFFADGNGPLADDLNQLLAVIAWSCVGCWFEREDRQRRQQQAERQQRQADLRRVIEAVTTPIQRLRG

Secondary structure (DSSP, 8-state):
----------------S-SGGGGGGGG-----S----HHHHHHHHHHHHHHHTT--TTS---S--TT----HHHHHHHHHHHHHHHHT-----GGG--SEEE--HHHHHHHHHHHHHHHHHHHHHTT-PPPHHHHHHHHHHHTTHHHHHHHTTT-EEETTTHHHHHHHHT-GGGT-TTSHHHHTTS--HHHHHHHHHHHHHHHHHHHHHHHHHHHHHHHHHHHHHHHHHHHHHHHHHHHHHHHHT--

Foldseek 3Di:
DDDDDDDDDPPDDDPPCLDPCVLCVLVVAPDDDDPDPVLVVQLVLLVQLCVVLQLDPPGDRPHDLLPDDDDPVLLVVLSVVVSCVSSVVDPPPLSDQWDKFWLALHNLSSNLRSLLSSLQSSCVVRVRHDDPVLVVVSSVLSSCVSVVSVVCHGPIDTLVCQLVVSCVSSPCVVPDPVCCVVPVVVDDPSNVSSSVSSSSSSVSRRVVVVVVVVVVVVVVVVVVVVVVVVVVVVVCVVVVVVVVVVD

Organism: NCBI:txid329884